Protein AF-A0A7S3W5Q3-F1 (afdb_monomer)

Organism: Emiliania huxleyi (NCBI:txid2903)

Nearest PDB structures (foldseek):
  5l9z-assembly1_A  TM=8.684E-01  e=3.457E-14  Homo sapiens
  6zdm-assembly1_AAA  TM=8.637E-01  e=5.287E-14  Homo sapiens
  5e98-assembly1_A  TM=7.989E-01  e=2.712E-14  Homo sapiens
  8cqi-assembly1_A  TM=8.064E-01  e=6.343E-14  Homo sapiens
  7eyo-assembly1_A  TM=7.846E-01  e=6.008E-12  Hirudo nipponia

Solvent-accessible surface area (backbone atoms only — not comparable to full-atom values): 18119 Å² total; per-residue (Å²): 130,87,79,90,80,82,87,72,88,74,77,75,82,81,76,78,68,100,48,66,63,52,66,46,72,52,46,67,57,40,59,20,85,53,93,55,49,70,60,43,37,47,33,45,67,44,51,50,51,42,47,50,50,51,44,48,51,30,50,50,43,26,66,77,44,78,59,62,27,38,27,33,31,70,33,31,32,45,22,41,79,50,16,23,84,51,33,36,34,4,35,42,33,36,52,47,51,54,48,47,57,43,40,36,52,74,46,63,31,77,49,72,37,63,38,25,60,63,59,63,26,26,13,29,38,32,76,90,74,72,35,63,16,30,49,34,56,53,52,51,48,43,69,57,36,46,33,94,51,65,46,74,68,48,72,57,78,75,81,70,83,80,73,80,96,65,95,58,74,64,39,44,33,53,48,69,62,71,74,92,78,81,77,81,81,89,71,95,67,103,61,83,81,73,77,78,64,65,50,66,45,71,38,35,15,39,38,32,62,62,86,77,49,86,75,52,78,80,68,85,70,87,70,85,70,75,70,85,64,96,47,74,32,72,51,76,46,76,51,41,93,89,60,71,62,49,36,40,74,39,54,66,83,89,52,100,59,72,70,80,33,72,45,79,48,75,44,50,73,46,91,57,52,50,21,55,39,34,11,52,75,83,45,74,64,54,54,46,98,89,63,51,71,58,85,85,79,62,47,80,41,84,51,70,64,82

Structure (mmCIF, N/CA/C/O backbone):
data_AF-A0A7S3W5Q3-F1
#
_entry.id   AF-A0A7S3W5Q3-F1
#
loop_
_atom_site.group_PDB
_atom_site.id
_atom_site.type_symbol
_atom_site.label_atom_id
_atom_site.label_alt_id
_atom_site.label_comp_id
_atom_site.label_asym_id
_atom_site.label_entity_id
_atom_site.label_seq_id
_atom_site.pdbx_PDB_ins_code
_atom_site.Cartn_x
_atom_site.Cartn_y
_atom_site.Cartn_z
_atom_site.occupancy
_atom_site.B_iso_or_equiv
_atom_site.auth_seq_id
_atom_site.auth_comp_id
_atom_site.auth_asym_id
_atom_site.auth_atom_id
_atom_site.pdbx_PDB_model_num
ATOM 1 N N . GLY A 1 1 ? 6.920 -8.695 -75.435 1.00 37.53 1 GLY A N 1
ATOM 2 C CA . GLY A 1 1 ? 7.256 -8.617 -73.998 1.00 37.53 1 GLY A CA 1
ATOM 3 C C . GLY A 1 1 ? 6.314 -7.611 -73.383 1.00 37.53 1 GLY A C 1
ATOM 4 O O . GLY A 1 1 ? 6.122 -6.580 -74.002 1.00 37.53 1 GLY A O 1
ATOM 5 N N . GLY A 1 2 ? 5.574 -7.896 -72.313 1.00 39.16 2 GLY A N 1
ATOM 6 C CA . GLY A 1 2 ? 6.048 -8.497 -71.060 1.00 39.16 2 GLY A CA 1
ATOM 7 C C . GLY A 1 2 ? 6.732 -7.388 -70.247 1.00 39.16 2 GLY A C 1
ATOM 8 O O . GLY A 1 2 ? 7.700 -6.834 -70.742 1.00 39.16 2 GLY A O 1
ATOM 9 N N . GLY A 1 3 ? 6.280 -6.970 -69.069 1.00 32.75 3 GLY A N 1
ATOM 10 C CA . GLY A 1 3 ? 5.188 -7.447 -68.232 1.00 32.75 3 GLY A CA 1
ATOM 11 C C . GLY A 1 3 ? 4.766 -6.367 -67.231 1.00 32.75 3 GLY A C 1
ATOM 12 O O . GLY A 1 3 ? 5.370 -5.299 -67.155 1.00 32.75 3 GLY A O 1
ATOM 13 N N . GLY A 1 4 ? 3.694 -6.657 -66.495 1.00 42.62 4 GLY A N 1
ATOM 14 C CA . GLY A 1 4 ? 3.268 -5.856 -65.357 1.00 42.62 4 GLY A CA 1
ATOM 15 C C . GLY A 1 4 ? 4.254 -5.943 -64.191 1.00 42.62 4 GLY A C 1
ATOM 16 O O . GLY A 1 4 ? 4.927 -6.954 -64.000 1.00 42.62 4 GLY A O 1
ATOM 17 N N . GLY A 1 5 ? 4.288 -4.878 -63.399 1.00 36.56 5 GLY A N 1
ATOM 18 C CA . GLY A 1 5 ? 4.913 -4.832 -62.086 1.00 36.56 5 GLY A CA 1
ATOM 19 C C . GLY A 1 5 ? 4.022 -4.004 -61.173 1.00 36.56 5 GLY A C 1
ATOM 20 O O . GLY A 1 5 ? 4.041 -2.780 -61.240 1.00 36.56 5 GLY A O 1
ATOM 21 N N . GLY A 1 6 ? 3.188 -4.687 -60.392 1.00 38.25 6 GLY A N 1
ATOM 22 C CA . GLY A 1 6 ? 2.563 -4.113 -59.207 1.00 38.25 6 GLY A CA 1
ATOM 23 C C . GLY A 1 6 ? 3.519 -4.141 -58.013 1.00 38.25 6 GLY A C 1
ATOM 24 O O . GLY A 1 6 ? 4.574 -4.772 -58.070 1.00 38.25 6 GLY A O 1
ATOM 25 N N . GLY A 1 7 ? 3.088 -3.516 -56.918 1.00 35.69 7 GLY A N 1
ATOM 26 C CA . GLY A 1 7 ? 3.710 -3.640 -55.599 1.00 35.69 7 GLY A CA 1
ATOM 27 C C . GLY A 1 7 ? 4.627 -2.459 -55.259 1.00 35.69 7 GLY A C 1
ATOM 28 O O . GLY A 1 7 ? 5.671 -2.292 -55.869 1.00 35.69 7 GLY A O 1
ATOM 29 N N . GLY A 1 8 ? 4.314 -1.613 -54.287 1.00 39.16 8 GLY A N 1
ATOM 30 C CA . GLY A 1 8 ? 3.204 -1.701 -53.361 1.00 39.16 8 GLY A CA 1
ATOM 31 C C . GLY A 1 8 ? 2.962 -0.375 -52.668 1.00 39.16 8 GLY A C 1
ATOM 32 O O . GLY A 1 8 ? 3.878 0.421 -52.459 1.00 39.16 8 GLY A O 1
ATOM 33 N N . ASP A 1 9 ? 1.702 -0.191 -52.302 1.00 42.16 9 ASP A N 1
ATOM 34 C CA . ASP A 1 9 ? 1.320 0.655 -51.192 1.00 42.16 9 ASP A CA 1
ATOM 35 C C . ASP A 1 9 ? 2.040 0.102 -49.961 1.00 42.16 9 ASP A C 1
ATOM 37 O O . ASP A 1 9 ? 1.656 -0.906 -49.368 1.00 42.16 9 ASP A O 1
ATOM 41 N N . GLY A 1 10 ? 3.178 0.713 -49.641 1.00 44.56 10 GLY A N 1
ATOM 42 C CA . GLY A 1 10 ? 3.756 0.605 -48.319 1.00 44.56 10 GLY A CA 1
ATOM 43 C C . GLY A 1 10 ? 2.797 1.306 -47.376 1.00 44.56 10 GLY A C 1
ATOM 44 O O . GLY A 1 10 ? 2.950 2.502 -47.138 1.00 44.56 10 GLY A O 1
ATOM 45 N N . ASP A 1 11 ? 1.802 0.565 -46.888 1.00 47.56 11 ASP A N 1
ATOM 46 C CA . ASP A 1 11 ? 1.072 0.904 -45.677 1.00 47.56 11 ASP A CA 1
ATOM 47 C C . ASP A 1 11 ? 2.129 1.151 -44.602 1.00 47.56 11 ASP A C 1
ATOM 49 O O . ASP A 1 11 ? 2.745 0.235 -44.049 1.00 47.56 11 ASP A O 1
ATOM 53 N N . GLY A 1 12 ? 2.420 2.430 -44.386 1.00 45.91 12 GLY A N 1
ATOM 54 C CA . GLY A 1 12 ? 3.237 2.880 -43.288 1.00 45.91 12 GLY A CA 1
ATOM 55 C C . GLY A 1 12 ? 2.483 2.539 -42.019 1.00 45.91 12 GLY A C 1
ATOM 56 O O . GLY A 1 12 ? 1.640 3.320 -41.582 1.00 45.91 12 GLY A O 1
ATOM 57 N N . ASP A 1 13 ? 2.806 1.389 -41.428 1.00 51.50 13 ASP A N 1
ATOM 58 C CA . ASP A 1 13 ? 2.547 1.081 -40.024 1.00 51.50 13 ASP A CA 1
ATOM 59 C C . ASP A 1 13 ? 3.372 2.057 -39.172 1.00 51.50 13 ASP A C 1
ATOM 61 O O . ASP A 1 13 ? 4.439 1.771 -38.622 1.00 51.50 13 ASP A O 1
ATOM 65 N N . GLY A 1 14 ? 2.922 3.308 -39.195 1.00 50.16 14 GLY A N 1
ATOM 66 C CA . GLY A 1 14 ? 3.471 4.427 -38.473 1.00 50.16 14 GLY A CA 1
ATOM 67 C C . GLY A 1 14 ? 3.195 4.242 -36.993 1.00 50.16 14 GLY A C 1
ATOM 68 O O . GLY A 1 14 ? 2.259 4.818 -36.449 1.00 50.16 14 GLY A O 1
ATOM 69 N N . GLY A 1 15 ? 4.082 3.503 -36.334 1.00 62.56 15 GLY A N 1
ATOM 70 C CA . GLY A 1 15 ? 4.516 3.865 -34.991 1.00 62.56 15 GLY A CA 1
ATOM 71 C C . GLY A 1 15 ? 3.822 3.172 -33.827 1.00 62.56 15 GLY A C 1
ATOM 72 O O . GLY A 1 15 ? 3.776 3.757 -32.745 1.00 62.56 15 GLY A O 1
ATOM 73 N N . ARG A 1 16 ? 3.339 1.933 -33.971 1.00 62.75 16 ARG A N 1
ATOM 74 C CA . ARG A 1 16 ? 3.064 1.113 -32.784 1.00 62.75 16 ARG A CA 1
ATOM 75 C C . ARG A 1 16 ? 4.322 0.337 -32.397 1.00 62.75 16 ARG A C 1
ATOM 77 O O . ARG A 1 16 ? 4.766 -0.554 -33.112 1.00 62.75 16 ARG A O 1
ATOM 84 N N . LEU A 1 17 ? 4.921 0.686 -31.256 1.00 73.75 17 LEU A N 1
ATOM 85 C CA . LEU A 1 17 ? 5.986 -0.136 -30.678 1.00 73.75 17 LEU A CA 1
ATOM 86 C C . LEU A 1 17 ? 5.424 -1.544 -30.398 1.00 73.75 17 LEU A C 1
ATOM 88 O O . LEU A 1 17 ? 4.297 -1.645 -29.913 1.00 73.75 17 LEU A O 1
ATOM 92 N N . PRO A 1 18 ? 6.189 -2.629 -30.616 1.00 86.75 18 PRO A N 1
ATOM 93 C CA . PRO A 1 18 ? 5.735 -4.003 -30.354 1.00 86.75 18 PRO A CA 1
ATOM 94 C C . PRO A 1 18 ? 5.570 -4.317 -28.853 1.00 86.75 18 PRO A C 1
ATOM 96 O O . PRO A 1 18 ? 5.384 -5.468 -28.468 1.00 86.75 18 PRO A O 1
ATOM 99 N N . LEU A 1 19 ? 5.693 -3.305 -27.993 1.00 91.44 19 LEU A N 1
ATOM 100 C CA . LEU A 1 19 ? 5.707 -3.402 -26.546 1.00 91.44 19 LEU A CA 1
ATOM 101 C C . LEU A 1 19 ? 4.638 -2.466 -25.979 1.00 91.44 19 LEU A C 1
ATOM 103 O O . LEU A 1 19 ? 4.741 -1.256 -26.148 1.00 91.44 19 LEU A O 1
ATOM 107 N N . ASP A 1 20 ? 3.646 -3.006 -25.269 1.00 94.19 20 ASP A N 1
ATOM 108 C CA . ASP A 1 20 ? 2.639 -2.179 -24.586 1.00 94.19 20 ASP A CA 1
ATOM 109 C C . ASP A 1 20 ? 3.092 -1.782 -23.164 1.00 94.19 20 ASP A C 1
ATOM 111 O O . ASP A 1 20 ? 2.714 -0.731 -22.642 1.00 94.19 20 ASP A O 1
ATOM 115 N N . ILE A 1 21 ? 3.904 -2.624 -22.506 1.00 96.56 21 ILE A N 1
ATOM 116 C CA . ILE A 1 21 ? 4.296 -2.470 -21.096 1.00 96.56 21 ILE A CA 1
ATOM 117 C C . ILE A 1 21 ? 5.764 -2.851 -20.906 1.00 96.56 21 ILE A C 1
ATOM 119 O O . ILE A 1 21 ? 6.176 -3.931 -21.317 1.00 96.56 21 ILE A O 1
ATOM 123 N N . LEU A 1 22 ? 6.530 -2.016 -20.198 1.00 97.31 22 LEU A N 1
ATOM 124 C CA . LEU A 1 22 ? 7.844 -2.390 -19.673 1.00 97.31 22 LEU A CA 1
ATOM 125 C C . LEU A 1 22 ? 7.778 -2.489 -18.151 1.00 97.31 22 LEU A C 1
ATOM 127 O O . LEU A 1 22 ? 7.479 -1.511 -17.457 1.00 97.31 22 LEU A O 1
ATOM 131 N N . SER A 1 23 ? 8.073 -3.675 -17.624 1.00 97.31 23 SER A N 1
ATOM 132 C CA . SER A 1 23 ? 8.041 -3.935 -16.190 1.00 97.31 23 SER A CA 1
ATOM 133 C C . SER A 1 23 ? 9.432 -4.122 -15.589 1.00 97.31 23 SER A C 1
ATOM 135 O O . SER A 1 23 ? 10.391 -4.493 -16.260 1.00 97.31 23 SER A O 1
ATOM 137 N N . HIS A 1 24 ? 9.536 -3.858 -14.290 1.00 97.19 24 HIS A N 1
ATOM 138 C CA . HIS A 1 24 ? 10.729 -4.128 -13.491 1.00 97.19 24 HIS A CA 1
ATOM 139 C C . HIS A 1 24 ? 10.343 -4.709 -12.128 1.00 97.19 24 HIS A C 1
ATOM 141 O O . HIS A 1 24 ? 9.174 -4.694 -11.734 1.00 97.19 24 HIS A O 1
ATOM 147 N N . HIS A 1 25 ? 11.323 -5.252 -11.409 1.00 98.12 25 HIS A N 1
ATOM 148 C CA . HIS A 1 25 ? 11.127 -5.821 -10.076 1.00 98.12 25 HIS A CA 1
ATOM 149 C C . HIS A 1 25 ? 11.657 -4.848 -9.021 1.00 98.12 25 HIS A C 1
ATOM 151 O O . HIS A 1 25 ? 12.667 -4.171 -9.235 1.00 98.12 25 HIS A O 1
ATOM 157 N N . ILE A 1 26 ? 11.003 -4.780 -7.860 1.00 97.38 26 ILE A N 1
ATOM 158 C CA . ILE A 1 26 ? 11.461 -3.928 -6.759 1.00 97.38 26 ILE A CA 1
ATOM 159 C C . ILE A 1 26 ? 11.239 -4.586 -5.399 1.00 97.38 26 ILE A C 1
ATOM 161 O O . ILE A 1 26 ? 10.138 -4.990 -5.043 1.00 97.38 26 ILE A O 1
ATOM 165 N N . TYR A 1 27 ? 12.296 -4.630 -4.590 1.00 97.25 27 TYR A N 1
ATOM 166 C CA . TYR A 1 27 ? 12.270 -5.143 -3.220 1.00 97.25 27 TYR A CA 1
ATOM 167 C C . TYR A 1 27 ? 12.783 -4.068 -2.261 1.00 97.25 27 TYR A C 1
ATOM 169 O O . TYR A 1 27 ? 13.978 -4.025 -1.946 1.00 97.25 27 TYR A O 1
ATOM 177 N N . PRO A 1 28 ? 11.910 -3.133 -1.843 1.00 94.88 28 PRO A N 1
ATOM 178 C CA . PRO A 1 28 ? 12.335 -1.918 -1.162 1.00 94.88 28 PRO A CA 1
ATOM 179 C C . PRO A 1 28 ? 12.987 -2.162 0.202 1.00 94.88 28 PRO A C 1
ATOM 181 O O . PRO A 1 28 ? 13.750 -1.316 0.645 1.00 94.88 28 PRO A O 1
ATOM 184 N N . LEU A 1 29 ? 12.769 -3.298 0.865 1.00 95.38 29 LEU A N 1
ATOM 185 C CA . LEU A 1 29 ? 13.260 -3.566 2.223 1.00 95.38 29 LEU A CA 1
ATOM 186 C C . LEU A 1 29 ? 14.601 -4.325 2.271 1.00 95.38 29 LEU A C 1
ATOM 188 O O . LEU A 1 29 ? 15.268 -4.343 3.313 1.00 95.38 29 LEU A O 1
ATOM 192 N N . GLY A 1 30 ? 15.046 -4.898 1.149 1.00 94.25 30 GLY A N 1
ATOM 193 C CA . GLY A 1 30 ? 16.246 -5.741 1.069 1.00 94.25 30 GLY A CA 1
ATOM 194 C C . GLY A 1 30 ? 15.966 -7.224 1.351 1.00 94.25 30 GLY A C 1
ATOM 195 O O . GLY A 1 30 ? 14.895 -7.716 1.014 1.00 94.25 30 GLY A O 1
ATOM 196 N N . ALA A 1 31 ? 16.934 -7.937 1.931 1.00 93.94 31 ALA A N 1
ATOM 197 C CA . ALA A 1 31 ? 16.857 -9.384 2.153 1.00 93.94 31 ALA A CA 1
ATOM 198 C C . ALA A 1 31 ? 15.935 -9.794 3.315 1.00 93.94 31 ALA A C 1
ATOM 200 O O . ALA A 1 31 ? 15.970 -9.166 4.377 1.00 93.94 31 ALA A O 1
ATOM 201 N N . GLY A 1 32 ? 15.183 -10.886 3.119 1.00 92.56 32 GLY A N 1
ATOM 202 C CA . GLY A 1 32 ? 14.306 -11.588 4.077 1.00 92.56 32 GLY A CA 1
ATOM 203 C C . GLY A 1 32 ? 14.961 -11.998 5.403 1.00 92.56 32 GLY A C 1
ATOM 204 O O . GLY A 1 32 ? 14.319 -12.048 6.449 1.00 92.56 32 GLY A O 1
ATOM 205 N N . ASP A 1 33 ? 16.263 -12.245 5.382 1.00 89.75 33 ASP A N 1
ATOM 206 C CA . ASP A 1 33 ? 17.080 -12.685 6.520 1.00 89.75 33 ASP A CA 1
ATOM 207 C C . ASP A 1 33 ? 17.703 -11.517 7.316 1.00 89.75 33 ASP A C 1
ATOM 209 O O . ASP A 1 33 ? 18.356 -11.720 8.342 1.00 89.75 33 ASP A O 1
ATOM 213 N N . GLY A 1 34 ? 17.468 -10.269 6.898 1.00 87.00 34 GLY A N 1
ATOM 214 C CA . GLY A 1 34 ? 18.032 -9.084 7.539 1.00 87.00 34 GLY A CA 1
ATOM 215 C C . GLY A 1 34 ? 17.458 -8.784 8.934 1.00 87.00 34 GLY A C 1
ATOM 216 O O . GLY A 1 34 ? 16.255 -8.863 9.178 1.00 87.00 34 GLY A O 1
ATOM 217 N N . ARG A 1 35 ? 18.311 -8.320 9.860 1.00 85.75 35 ARG A N 1
ATOM 218 C CA . ARG A 1 35 ? 17.935 -8.030 11.265 1.00 85.75 35 ARG A CA 1
ATOM 219 C C . ARG A 1 35 ? 17.064 -6.778 11.478 1.00 85.75 35 ARG A C 1
ATOM 221 O O . ARG A 1 35 ? 16.437 -6.650 12.522 1.00 85.75 35 ARG A O 1
ATOM 228 N N . GLN A 1 36 ? 17.011 -5.852 10.516 1.00 90.56 36 GLN A N 1
ATOM 229 C CA . GLN A 1 36 ? 16.419 -4.509 10.692 1.00 90.56 36 GLN A CA 1
ATOM 230 C C . GLN A 1 36 ? 15.140 -4.263 9.869 1.00 90.56 36 GLN A C 1
ATOM 232 O O . GLN A 1 36 ? 14.814 -3.127 9.534 1.00 90.56 36 GLN A O 1
ATOM 237 N N . MET A 1 37 ? 14.405 -5.308 9.491 1.00 91.56 37 MET A N 1
ATOM 238 C CA . MET A 1 37 ? 13.315 -5.153 8.520 1.00 91.56 37 MET A CA 1
ATOM 239 C C . MET A 1 37 ? 12.114 -4.356 9.034 1.00 91.56 37 MET A C 1
ATOM 241 O O . MET A 1 37 ? 11.527 -3.592 8.273 1.00 91.56 37 MET A O 1
ATOM 245 N N . VAL A 1 38 ? 11.782 -4.479 10.324 1.00 93.88 38 VAL A N 1
ATOM 246 C CA . VAL A 1 38 ? 10.744 -3.646 10.958 1.00 93.88 38 VAL A CA 1
ATOM 247 C C . VAL A 1 38 ? 11.107 -2.168 10.828 1.00 93.88 38 VAL A C 1
ATOM 249 O O . VAL A 1 38 ? 10.293 -1.390 10.345 1.00 93.88 38 VAL A O 1
ATOM 252 N N . ALA A 1 39 ? 12.347 -1.800 11.170 1.00 92.88 39 ALA A N 1
ATOM 253 C CA . ALA A 1 39 ? 12.826 -0.425 11.049 1.00 92.88 39 ALA A CA 1
ATOM 254 C C . ALA A 1 39 ? 12.782 0.058 9.591 1.00 92.88 39 ALA A C 1
ATOM 256 O O . ALA A 1 39 ? 12.231 1.114 9.312 1.00 92.88 39 ALA A O 1
ATOM 257 N N . ARG A 1 40 ? 13.254 -0.755 8.637 1.00 94.31 40 ARG A N 1
ATOM 258 C CA . ARG A 1 40 ? 13.209 -0.416 7.202 1.00 94.31 40 ARG A CA 1
ATOM 259 C C . ARG A 1 40 ? 11.793 -0.255 6.646 1.00 94.31 40 ARG A C 1
ATOM 261 O O . ARG A 1 40 ? 11.624 0.480 5.682 1.00 94.31 40 ARG A O 1
ATOM 268 N N . SER A 1 41 ? 10.804 -0.946 7.215 1.00 94.19 41 SER A N 1
ATOM 269 C CA . SER A 1 41 ? 9.398 -0.856 6.787 1.00 94.19 41 SER A CA 1
ATOM 270 C C . SER A 1 41 ? 8.743 0.469 7.186 1.00 94.19 41 SER A C 1
ATOM 272 O O . SER A 1 41 ? 7.744 0.854 6.587 1.00 94.19 41 SER A O 1
ATOM 274 N N . LEU A 1 42 ? 9.306 1.149 8.190 1.00 93.19 42 LEU A N 1
ATOM 275 C CA . LEU A 1 42 ? 8.830 2.428 8.722 1.00 93.19 42 LEU A CA 1
ATOM 276 C C . LEU A 1 42 ? 9.791 3.586 8.423 1.00 93.19 42 LEU A C 1
ATOM 278 O O . LEU A 1 42 ? 9.470 4.731 8.712 1.00 93.19 42 LEU A O 1
ATOM 282 N N . ASP A 1 43 ? 10.970 3.303 7.865 1.00 93.31 43 ASP A N 1
ATOM 283 C CA . ASP A 1 43 ? 11.986 4.307 7.571 1.00 93.31 43 ASP A CA 1
ATOM 284 C C . ASP A 1 43 ? 11.549 5.166 6.369 1.00 93.31 43 ASP A C 1
ATOM 286 O O . ASP A 1 43 ? 11.538 4.673 5.231 1.00 93.31 43 ASP A O 1
ATOM 290 N N . PRO A 1 44 ? 11.237 6.460 6.575 1.00 92.56 44 PRO A N 1
ATOM 291 C CA . PRO A 1 44 ? 10.776 7.323 5.499 1.00 92.56 44 PRO A CA 1
ATOM 292 C C . PRO A 1 44 ? 11.834 7.493 4.400 1.00 92.56 44 PRO A C 1
ATOM 294 O O . PRO A 1 44 ? 11.470 7.571 3.231 1.00 92.56 44 PRO A O 1
ATOM 297 N N . LYS A 1 45 ? 13.139 7.438 4.717 1.00 93.56 45 LYS A N 1
ATOM 298 C CA . LYS A 1 45 ? 14.209 7.507 3.704 1.00 93.56 45 LYS A CA 1
ATOM 299 C C . LYS A 1 45 ? 14.216 6.264 2.819 1.00 93.56 45 LYS A C 1
ATOM 301 O O . LYS A 1 45 ? 14.484 6.350 1.617 1.00 93.56 45 LYS A O 1
ATOM 306 N N . LYS A 1 46 ? 13.917 5.095 3.394 1.00 94.06 46 LYS A N 1
ATOM 307 C CA . LYS A 1 46 ? 13.828 3.840 2.641 1.00 94.06 46 LYS A CA 1
ATOM 308 C C . LYS A 1 46 ? 12.638 3.854 1.687 1.00 94.06 46 LYS A C 1
ATOM 310 O O . LYS A 1 46 ? 12.794 3.488 0.520 1.00 94.06 46 LYS A O 1
ATOM 315 N N . LEU A 1 47 ? 11.491 4.320 2.172 1.00 95.44 47 LEU A N 1
ATOM 316 C CA . LEU A 1 47 ? 10.282 4.472 1.369 1.00 95.44 47 LEU A CA 1
ATOM 317 C C . LEU A 1 47 ? 10.473 5.531 0.270 1.00 95.44 47 LEU A C 1
ATOM 319 O O . LEU A 1 47 ? 10.206 5.250 -0.895 1.00 95.44 47 LEU A O 1
ATOM 323 N N . ASP A 1 48 ? 11.065 6.686 0.578 1.00 95.31 48 ASP A N 1
ATOM 324 C CA . ASP A 1 48 ? 11.394 7.720 -0.415 1.00 95.31 48 ASP A CA 1
ATOM 325 C C . ASP A 1 48 ? 12.358 7.217 -1.493 1.00 95.31 48 ASP A C 1
ATOM 327 O O . ASP A 1 48 ? 12.178 7.512 -2.676 1.00 95.31 48 ASP A O 1
ATOM 331 N N . SER A 1 49 ? 13.347 6.400 -1.119 1.00 95.88 49 SER A N 1
ATOM 332 C CA . SER A 1 49 ? 14.236 5.750 -2.086 1.00 95.88 49 SER A CA 1
ATOM 333 C C . SER A 1 49 ? 13.466 4.829 -3.040 1.00 95.88 49 SER A C 1
ATOM 335 O O . SER A 1 49 ? 13.744 4.821 -4.242 1.00 95.88 49 SER A O 1
ATOM 337 N N . ALA A 1 50 ? 12.483 4.076 -2.539 1.00 96.50 50 ALA A N 1
ATOM 338 C CA . ALA A 1 50 ? 11.637 3.218 -3.365 1.00 96.50 50 ALA A CA 1
ATOM 339 C C . ALA A 1 50 ? 10.765 4.039 -4.328 1.00 96.50 50 ALA A C 1
ATOM 341 O O . ALA A 1 50 ? 10.778 3.781 -5.533 1.00 96.50 50 ALA A O 1
ATOM 342 N N . VAL A 1 51 ? 10.091 5.080 -3.829 1.00 97.00 51 VAL A N 1
ATOM 343 C CA . VAL A 1 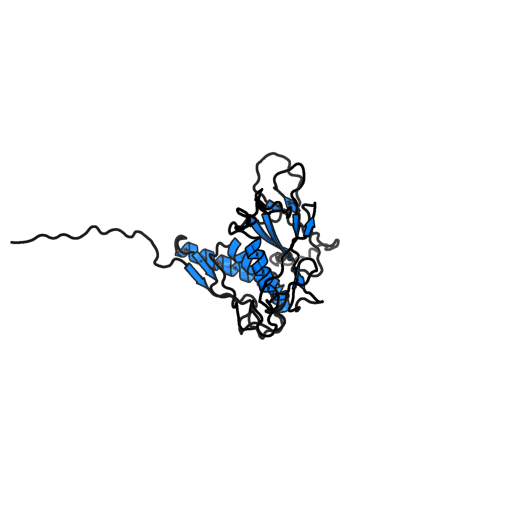51 ? 9.301 6.011 -4.655 1.00 97.00 51 VAL A CA 1
ATOM 344 C C . VAL A 1 51 ? 10.172 6.683 -5.720 1.00 97.00 51 VAL A C 1
ATOM 346 O O . VAL A 1 51 ? 9.777 6.780 -6.882 1.00 97.00 51 VAL A O 1
ATOM 349 N N . GLY A 1 52 ? 11.387 7.100 -5.356 1.00 97.50 52 GLY A N 1
ATOM 350 C CA . GLY A 1 52 ? 12.355 7.695 -6.275 1.00 97.50 52 GLY A CA 1
ATOM 351 C C . GLY A 1 52 ? 12.727 6.767 -7.433 1.00 97.50 52 GLY A C 1
ATOM 352 O O . GLY A 1 52 ? 12.786 7.223 -8.576 1.00 97.50 52 GLY A O 1
ATOM 353 N N . LYS A 1 53 ? 12.908 5.467 -7.164 1.00 97.88 53 LYS A N 1
ATOM 354 C CA . LYS A 1 53 ? 13.174 4.451 -8.197 1.00 97.88 53 LYS A CA 1
ATOM 355 C C . LYS A 1 53 ? 11.986 4.255 -9.133 1.00 97.88 53 LYS A C 1
ATOM 357 O O . LYS A 1 53 ? 12.188 4.282 -10.341 1.00 97.88 53 LYS A O 1
ATOM 362 N N . LEU A 1 54 ? 10.766 4.152 -8.601 1.00 98.12 54 LEU A N 1
ATOM 363 C CA . LEU A 1 54 ? 9.547 4.055 -9.418 1.00 98.12 54 LEU A CA 1
ATOM 364 C C . LEU A 1 54 ? 9.396 5.277 -10.331 1.00 98.12 54 LEU A C 1
ATOM 366 O O . LEU A 1 54 ? 9.199 5.149 -11.537 1.00 98.12 54 LEU A O 1
ATOM 370 N N . LYS A 1 55 ? 9.563 6.482 -9.775 1.00 98.06 55 LYS A N 1
ATOM 371 C CA . LYS A 1 55 ? 9.530 7.732 -10.545 1.00 98.06 55 LYS A CA 1
ATOM 372 C C . LYS A 1 55 ? 10.603 7.761 -11.636 1.00 98.06 55 LYS A C 1
ATOM 374 O O . LYS A 1 55 ? 10.335 8.235 -12.738 1.00 98.06 55 LYS A O 1
ATOM 379 N N . ALA A 1 56 ? 11.820 7.310 -11.329 1.00 98.25 56 ALA A N 1
ATOM 380 C CA . ALA A 1 56 ? 12.914 7.264 -12.293 1.00 98.25 56 ALA A CA 1
ATOM 381 C C . ALA A 1 56 ? 12.634 6.261 -13.420 1.00 98.25 56 ALA A C 1
ATOM 383 O O . ALA A 1 56 ? 12.782 6.632 -14.581 1.00 98.25 56 ALA A O 1
ATOM 384 N N . ALA A 1 57 ? 12.164 5.054 -13.092 1.00 97.94 57 ALA A N 1
ATOM 385 C CA . ALA A 1 57 ? 11.788 4.034 -14.066 1.00 97.94 57 ALA A CA 1
ATOM 386 C C . ALA A 1 57 ? 10.685 4.539 -15.006 1.00 97.94 57 ALA A C 1
ATOM 388 O O . ALA A 1 57 ? 10.874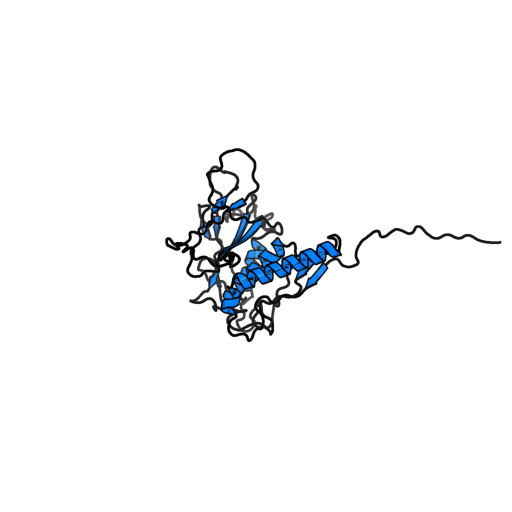 4.533 -16.218 1.00 97.94 57 ALA A O 1
ATOM 389 N N . ALA A 1 58 ? 9.591 5.080 -14.459 1.00 97.81 58 ALA A N 1
ATOM 390 C CA . ALA A 1 58 ? 8.515 5.665 -15.260 1.00 97.81 58 ALA A CA 1
ATOM 391 C C . ALA A 1 58 ? 9.011 6.796 -16.174 1.00 97.81 58 ALA A C 1
ATOM 393 O O . ALA A 1 58 ? 8.630 6.860 -17.339 1.00 97.81 58 ALA A O 1
ATOM 394 N N . ARG A 1 59 ? 9.901 7.671 -15.680 1.00 98.06 59 ARG A N 1
ATOM 395 C CA . ARG A 1 59 ? 10.483 8.746 -16.498 1.00 98.06 59 ARG A CA 1
ATOM 396 C C . ARG A 1 59 ? 11.294 8.193 -17.668 1.00 98.06 59 ARG A C 1
ATOM 398 O O . ARG A 1 59 ? 11.120 8.677 -18.780 1.00 98.06 59 ARG A O 1
ATOM 405 N N . VAL A 1 60 ? 12.185 7.234 -17.411 1.00 97.94 60 VAL A N 1
ATOM 406 C CA . VAL A 1 60 ? 13.038 6.639 -18.450 1.00 97.94 60 VAL A CA 1
ATOM 407 C C . VAL A 1 60 ? 12.177 5.926 -19.489 1.00 97.94 60 VAL A C 1
ATOM 409 O O . VAL A 1 60 ? 12.321 6.204 -20.671 1.00 97.94 60 VAL A O 1
ATOM 412 N N . ILE A 1 61 ? 11.226 5.096 -19.056 1.00 96.69 61 ILE A N 1
ATOM 413 C CA . ILE A 1 61 ? 10.325 4.351 -19.948 1.00 96.69 61 ILE A CA 1
ATOM 414 C C . ILE A 1 61 ? 9.526 5.301 -20.836 1.00 96.69 61 ILE A C 1
ATOM 416 O O . ILE A 1 61 ? 9.527 5.146 -22.056 1.00 96.69 61 ILE A O 1
ATOM 420 N N . ASN A 1 62 ? 8.902 6.322 -20.248 1.00 95.56 62 ASN A N 1
ATOM 421 C CA . ASN A 1 62 ? 8.104 7.279 -21.009 1.00 95.56 62 ASN A CA 1
ATOM 422 C C . ASN A 1 62 ? 8.967 8.081 -21.992 1.00 95.56 62 ASN A C 1
ATOM 424 O O . ASN A 1 62 ? 8.556 8.279 -23.130 1.00 95.56 62 ASN A O 1
ATOM 428 N N . ALA A 1 63 ? 10.161 8.522 -21.584 1.00 96.12 63 ALA A N 1
ATOM 429 C CA . ALA A 1 63 ? 11.059 9.282 -22.454 1.00 96.12 63 ALA A CA 1
ATOM 430 C C . ALA A 1 63 ? 11.589 8.436 -23.623 1.00 96.12 63 ALA A C 1
ATOM 432 O O . ALA A 1 63 ? 11.633 8.914 -24.751 1.00 96.12 63 ALA A O 1
ATOM 433 N N . SER A 1 64 ? 11.953 7.178 -23.369 1.00 94.81 64 SER A N 1
ATOM 434 C CA . SER A 1 64 ? 12.495 6.269 -24.386 1.00 94.81 64 SER A CA 1
ATOM 435 C C . SER A 1 64 ? 11.441 5.702 -25.341 1.00 94.81 64 SER A C 1
ATOM 437 O O . SER A 1 64 ? 11.808 5.173 -26.384 1.00 94.81 64 SER A O 1
ATOM 439 N N . SER A 1 65 ? 10.153 5.791 -24.999 1.00 94.81 65 SER A N 1
ATOM 440 C CA . SER A 1 65 ? 9.043 5.253 -25.802 1.00 94.81 65 SER A CA 1
ATOM 441 C C . SER A 1 65 ? 8.076 6.317 -26.318 1.00 94.81 65 SER A C 1
ATOM 443 O O . SER A 1 65 ? 7.006 5.974 -26.815 1.00 94.81 65 SER A O 1
ATOM 445 N N . SER A 1 66 ? 8.395 7.606 -26.156 1.00 93.75 66 SER A N 1
ATOM 446 C CA . SER A 1 66 ? 7.474 8.714 -26.465 1.00 93.75 66 SER A CA 1
ATOM 447 C C . SER A 1 66 ? 6.110 8.577 -25.762 1.00 93.75 66 SER A C 1
ATOM 449 O O . SER A 1 66 ? 5.083 9.007 -26.279 1.00 93.75 66 SER A O 1
ATOM 451 N N . GLY A 1 67 ? 6.094 7.951 -24.580 1.00 91.88 67 GLY A N 1
ATOM 452 C CA . GLY A 1 67 ? 4.896 7.672 -23.783 1.00 91.88 67 GLY A CA 1
ATOM 453 C C . GLY A 1 67 ? 4.003 6.540 -24.301 1.00 91.88 67 GLY A C 1
ATOM 454 O O . GLY A 1 67 ? 2.922 6.348 -23.749 1.00 91.88 67 GLY A O 1
ATOM 455 N N . LEU A 1 68 ? 4.428 5.793 -25.324 1.00 94.19 68 LEU A N 1
ATOM 456 C CA . LEU A 1 68 ? 3.649 4.693 -25.906 1.00 94.19 68 LEU A CA 1
ATOM 457 C C . LEU A 1 68 ? 3.712 3.403 -25.074 1.00 94.19 68 LEU A C 1
ATOM 459 O O . LEU A 1 68 ? 2.817 2.571 -25.178 1.00 94.19 68 LEU A O 1
ATOM 463 N N . VAL A 1 69 ? 4.748 3.237 -24.245 1.00 96.38 69 VAL A N 1
ATOM 464 C CA . VAL A 1 69 ? 4.932 2.065 -23.376 1.00 96.38 69 VAL A CA 1
ATOM 465 C C . VAL A 1 69 ? 4.590 2.439 -21.940 1.00 96.38 69 VAL A C 1
ATOM 467 O O . VAL A 1 69 ? 5.171 3.371 -21.381 1.00 96.38 69 VAL A O 1
ATOM 470 N N . ALA A 1 70 ? 3.704 1.679 -21.300 1.00 96.44 70 ALA A N 1
ATOM 471 C CA . ALA A 1 70 ? 3.371 1.915 -19.902 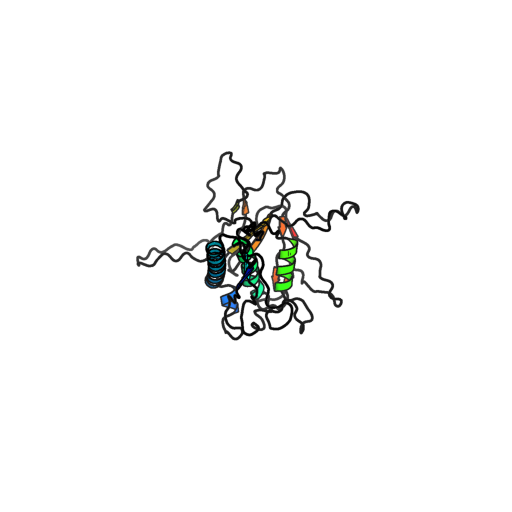1.00 96.44 70 ALA A CA 1
ATOM 472 C C . ALA A 1 70 ? 4.419 1.295 -18.952 1.00 96.44 70 ALA A C 1
ATOM 474 O O . ALA A 1 70 ? 4.805 0.134 -19.122 1.00 96.44 70 ALA A O 1
ATOM 475 N N . PRO A 1 71 ? 4.867 2.009 -17.904 1.00 98.00 71 PRO A N 1
ATOM 476 C CA . PRO A 1 71 ? 5.706 1.422 -16.869 1.00 98.00 71 PRO A CA 1
ATOM 477 C C . PRO A 1 71 ? 4.880 0.523 -15.942 1.00 98.00 71 PRO A C 1
ATOM 479 O O . PRO A 1 71 ? 3.736 0.832 -15.605 1.00 98.00 71 PRO A O 1
ATOM 482 N N . ALA A 1 72 ? 5.463 -0.572 -15.461 1.00 98.38 72 ALA A N 1
ATOM 483 C CA . ALA A 1 72 ? 4.829 -1.433 -14.465 1.00 98.38 72 ALA A CA 1
ATOM 484 C C . ALA A 1 72 ? 5.843 -2.043 -13.489 1.00 98.38 72 ALA A C 1
ATOM 486 O O . ALA A 1 72 ? 7.055 -2.037 -13.720 1.00 98.38 72 ALA A O 1
ATOM 487 N N . VAL A 1 73 ? 5.335 -2.595 -12.388 1.00 98.50 73 VAL A N 1
ATOM 488 C CA . VAL A 1 73 ? 6.104 -3.474 -11.502 1.00 98.50 73 VAL A CA 1
ATOM 489 C C . VAL A 1 73 ? 5.516 -4.873 -11.598 1.00 98.50 73 VAL A C 1
ATOM 491 O O . VAL A 1 73 ? 4.394 -5.098 -11.151 1.00 98.50 73 VAL A O 1
ATOM 494 N N . SER A 1 74 ? 6.259 -5.818 -12.174 1.00 98.00 74 SER A N 1
ATOM 495 C CA . SER A 1 74 ? 5.813 -7.213 -12.325 1.00 98.00 74 SER A CA 1
ATOM 496 C C . SER A 1 74 ? 6.123 -8.084 -11.111 1.00 98.00 74 SER A C 1
ATOM 498 O O . SER A 1 74 ? 5.605 -9.192 -11.021 1.00 98.00 74 SER A O 1
ATOM 500 N N . GLU A 1 75 ? 6.892 -7.581 -10.142 1.00 98.38 75 GLU A N 1
ATOM 501 C CA . GLU A 1 75 ? 7.192 -8.321 -8.918 1.00 98.38 75 GLU A CA 1
ATOM 502 C C . GLU A 1 75 ? 7.641 -7.393 -7.778 1.00 98.38 75 GLU A C 1
ATOM 504 O O . GLU A 1 75 ? 8.599 -6.622 -7.907 1.00 98.38 75 GLU A O 1
ATOM 509 N N . SER A 1 76 ? 6.966 -7.485 -6.630 1.00 97.75 76 SER A N 1
ATOM 510 C CA . SER A 1 76 ? 7.428 -6.896 -5.371 1.00 97.75 76 SER A CA 1
ATOM 511 C C . SER A 1 76 ? 6.852 -7.620 -4.159 1.00 97.75 76 SER A C 1
ATOM 513 O O . SER A 1 76 ? 5.636 -7.748 -4.032 1.00 97.75 76 SER A O 1
ATOM 515 N N . GLY A 1 77 ? 7.716 -8.057 -3.241 1.00 96.25 77 GLY A N 1
ATOM 516 C CA . GLY A 1 77 ? 7.324 -8.671 -1.962 1.00 96.25 77 GLY A CA 1
ATOM 517 C C . GLY A 1 77 ? 7.792 -7.893 -0.735 1.00 96.25 77 GLY A C 1
ATOM 518 O O . GLY A 1 77 ? 7.796 -8.422 0.376 1.00 96.25 77 GLY A O 1
ATOM 519 N N . GLY A 1 78 ? 8.261 -6.656 -0.925 1.00 95.88 78 GLY A N 1
ATOM 520 C CA . GLY A 1 78 ? 8.884 -5.853 0.127 1.00 95.88 78 GLY A CA 1
ATOM 521 C C . GLY A 1 78 ? 10.325 -6.285 0.354 1.00 95.88 78 GLY A C 1
ATOM 522 O O . GLY A 1 78 ? 11.246 -5.515 0.088 1.00 95.88 78 GLY A O 1
ATOM 523 N N . ALA A 1 79 ? 10.526 -7.538 0.761 1.00 96.81 79 ALA A N 1
ATOM 524 C CA . ALA A 1 79 ? 11.833 -8.164 0.923 1.00 96.81 79 ALA A CA 1
ATOM 525 C C . ALA A 1 79 ? 12.004 -9.385 0.004 1.00 96.81 79 ALA A C 1
ATOM 527 O O . ALA A 1 79 ? 11.085 -10.192 -0.140 1.00 96.81 79 ALA A O 1
ATOM 528 N N . TYR A 1 80 ? 13.181 -9.512 -0.617 1.00 96.00 80 TYR A N 1
ATOM 529 C CA . TYR A 1 80 ? 13.550 -10.711 -1.381 1.00 96.00 80 TYR A CA 1
ATOM 530 C C . TYR A 1 80 ? 13.916 -11.860 -0.419 1.00 96.00 80 TYR A C 1
ATOM 532 O O . TYR A 1 80 ? 13.792 -11.704 0.796 1.00 96.00 80 TYR A O 1
ATOM 540 N N . ASN A 1 81 ? 14.335 -13.027 -0.922 1.00 96.62 81 ASN A N 1
ATOM 541 C CA . ASN A 1 81 ? 14.560 -14.240 -0.111 1.00 96.62 81 ASN A CA 1
ATOM 542 C C . ASN A 1 81 ? 13.301 -14.671 0.664 1.00 96.62 81 ASN A C 1
ATOM 544 O O . ASN A 1 81 ? 13.354 -14.953 1.857 1.00 96.62 81 ASN A O 1
ATOM 548 N N . SER A 1 82 ? 12.150 -14.694 -0.016 1.00 96.19 82 SER A N 1
ATOM 549 C CA . SER A 1 82 ? 10.863 -15.142 0.543 1.00 96.19 82 SER A CA 1
ATOM 550 C C . SER A 1 82 ? 10.322 -14.308 1.711 1.00 96.19 82 SER A C 1
ATOM 552 O O . SER A 1 82 ? 9.399 -14.751 2.391 1.00 96.19 82 SER A O 1
ATOM 554 N N . GLY A 1 83 ? 10.839 -13.099 1.938 1.00 96.69 83 GLY A N 1
ATOM 555 C CA . GLY A 1 83 ? 10.401 -12.234 3.031 1.00 96.69 83 GLY A CA 1
ATOM 556 C C . GLY A 1 83 ? 10.839 -12.722 4.417 1.00 96.69 83 GLY A C 1
ATOM 557 O O . GLY A 1 83 ? 11.635 -13.646 4.553 1.00 96.69 83 GLY A O 1
ATOM 558 N N . GLN A 1 84 ? 10.309 -12.095 5.468 1.00 96.69 84 GLN A N 1
ATOM 559 C CA . GLN A 1 84 ? 10.681 -12.379 6.854 1.00 96.69 84 GLN A CA 1
ATOM 560 C C . GLN A 1 84 ? 9.468 -12.704 7.722 1.00 96.69 84 GLN A C 1
ATOM 562 O O . GLN A 1 84 ? 8.512 -11.928 7.810 1.00 96.69 84 GLN A O 1
ATOM 567 N N . ARG A 1 85 ? 9.557 -13.819 8.453 1.00 95.12 85 ARG A N 1
ATOM 568 C CA . ARG A 1 85 ? 8.549 -14.218 9.439 1.00 95.12 85 ARG A CA 1
ATOM 569 C C . ARG A 1 85 ? 8.354 -13.152 10.519 1.00 95.12 85 ARG A C 1
ATOM 571 O O . ARG A 1 85 ? 9.300 -12.666 11.135 1.00 95.12 85 ARG A O 1
ATOM 578 N N . GLY A 1 86 ? 7.097 -12.858 10.810 1.00 94.62 86 GLY A N 1
ATOM 579 C CA . GLY A 1 86 ? 6.663 -11.817 11.726 1.00 94.62 86 GLY A CA 1
ATOM 580 C C . GLY A 1 86 ? 6.873 -10.395 11.206 1.00 94.62 86 GLY A C 1
ATOM 581 O O . GLY A 1 86 ? 6.699 -9.475 11.999 1.00 94.62 86 GLY A O 1
ATOM 582 N N . VAL A 1 87 ? 7.283 -10.193 9.948 1.00 96.69 87 VAL A N 1
ATOM 583 C CA . VAL A 1 87 ? 7.443 -8.854 9.357 1.00 96.69 87 VAL A CA 1
ATOM 584 C C . VAL A 1 87 ? 6.654 -8.744 8.065 1.00 96.69 87 VAL A C 1
ATOM 586 O O . VA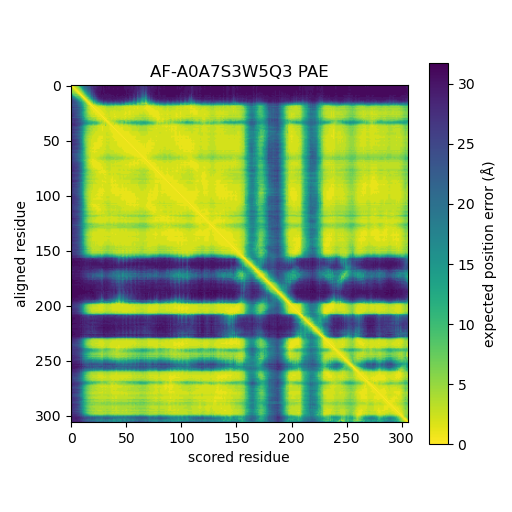L A 1 87 ? 5.652 -8.042 8.066 1.00 96.69 87 VAL A O 1
ATOM 589 N N . THR A 1 88 ? 7.033 -9.460 7.002 1.00 97.00 88 THR A N 1
ATOM 590 C CA . THR A 1 88 ? 6.325 -9.395 5.707 1.00 97.00 88 THR A CA 1
ATO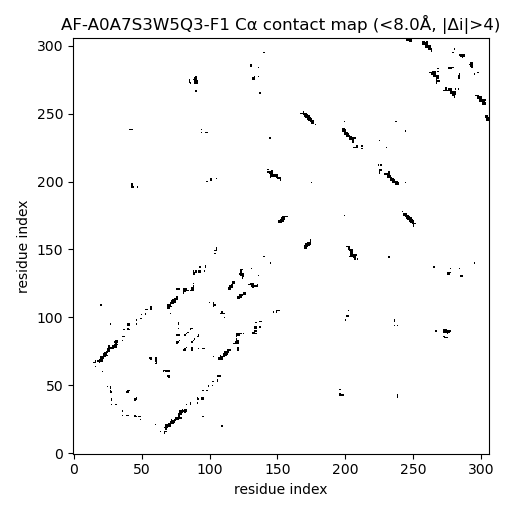M 591 C C . THR A 1 88 ? 4.984 -10.144 5.716 1.00 97.00 88 THR A C 1
ATOM 593 O O . THR A 1 88 ? 4.154 -9.915 4.843 1.00 97.00 88 THR A O 1
ATOM 596 N N . ASP A 1 89 ? 4.758 -11.014 6.712 1.00 96.56 89 ASP A N 1
ATOM 597 C CA . ASP A 1 89 ? 3.473 -11.672 7.021 1.00 96.56 89 ASP A CA 1
ATOM 598 C C . ASP A 1 89 ? 2.792 -11.025 8.243 1.00 96.56 89 ASP A C 1
ATOM 600 O O . ASP A 1 89 ? 1.825 -11.561 8.788 1.00 96.56 89 ASP A O 1
ATOM 604 N N . GLY A 1 90 ? 3.325 -9.895 8.717 1.00 96.94 90 GLY A N 1
ATOM 605 C CA . GLY A 1 90 ? 2.819 -9.128 9.848 1.00 96.94 90 GLY A CA 1
ATOM 606 C C . GLY A 1 90 ? 2.274 -7.764 9.430 1.00 96.94 90 GLY A C 1
ATOM 607 O O . GLY A 1 90 ? 2.477 -7.304 8.310 1.00 96.94 90 GLY A O 1
ATOM 608 N N . PHE A 1 91 ? 1.600 -7.092 10.362 1.00 97.94 91 PHE A N 1
ATOM 609 C CA . PHE A 1 91 ? 0.957 -5.794 10.140 1.00 97.94 91 PHE A CA 1
ATOM 610 C C . PHE A 1 91 ? 1.934 -4.703 9.676 1.00 97.94 91 PHE A C 1
ATOM 612 O O . PHE A 1 91 ? 1.586 -3.864 8.855 1.00 97.94 91 PHE A O 1
ATOM 619 N N . VAL A 1 92 ? 3.186 -4.740 10.138 1.00 97.25 92 VAL A N 1
ATOM 620 C CA . VAL A 1 92 ? 4.243 -3.808 9.720 1.00 97.25 92 VAL A CA 1
ATOM 621 C C . VAL A 1 92 ? 4.493 -3.822 8.204 1.00 97.25 92 VAL A C 1
ATOM 623 O O . VAL A 1 92 ? 4.891 -2.803 7.642 1.00 97.25 92 VAL A O 1
ATOM 626 N N . SER A 1 93 ? 4.218 -4.939 7.519 1.00 97.69 93 SER A N 1
ATOM 627 C CA . SER A 1 93 ? 4.312 -5.022 6.057 1.00 97.69 93 SER A CA 1
ATOM 628 C C . SER A 1 93 ? 3.358 -4.048 5.358 1.00 97.69 93 SER A C 1
ATOM 630 O O . SER A 1 93 ? 3.665 -3.522 4.288 1.00 97.69 93 SER A O 1
ATOM 632 N N . SER A 1 94 ? 2.229 -3.723 5.989 1.00 97.94 94 SER A N 1
ATOM 633 C CA . SER A 1 94 ? 1.207 -2.891 5.364 1.00 97.94 94 SER A CA 1
ATOM 634 C C . SER A 1 94 ? 1.685 -1.457 5.140 1.00 97.94 94 SER A C 1
ATOM 636 O O . SER A 1 94 ? 1.178 -0.804 4.234 1.00 97.94 94 SER A O 1
ATOM 638 N N . PHE A 1 95 ? 2.693 -0.967 5.869 1.00 97.56 95 PHE A N 1
ATOM 639 C CA . PHE A 1 95 ? 3.231 0.382 5.661 1.00 97.56 95 PHE A CA 1
ATOM 640 C C . PHE A 1 95 ? 3.933 0.523 4.308 1.00 97.56 95 PHE A C 1
ATOM 642 O O . PHE A 1 95 ? 3.506 1.328 3.483 1.00 97.56 95 PHE A O 1
ATOM 649 N N . TRP A 1 96 ? 4.961 -0.289 4.038 1.00 97.12 96 TRP A N 1
ATOM 650 C CA . TRP A 1 96 ? 5.660 -0.232 2.749 1.00 97.12 96 TRP A CA 1
ATOM 651 C C . TRP A 1 96 ? 4.733 -0.628 1.594 1.00 97.12 96 TRP A C 1
ATOM 653 O O . TRP A 1 96 ? 4.850 -0.083 0.499 1.00 97.12 96 TRP A O 1
ATOM 663 N N . PHE A 1 97 ? 3.813 -1.572 1.824 1.00 98.44 97 PHE A N 1
ATOM 664 C CA . PHE A 1 97 ? 2.949 -2.083 0.768 1.00 98.44 97 PHE A CA 1
ATOM 665 C C . PHE A 1 97 ? 1.897 -1.056 0.338 1.00 98.44 97 PHE A C 1
ATOM 667 O O . PHE A 1 97 ? 1.732 -0.817 -0.856 1.00 98.44 97 PHE A O 1
ATOM 674 N N . ASN A 1 98 ? 1.231 -0.392 1.288 1.00 98.31 98 ASN A N 1
ATOM 675 C CA . ASN A 1 98 ? 0.323 0.709 0.965 1.00 98.31 98 ASN A CA 1
ATOM 676 C C . ASN A 1 98 ? 1.079 1.904 0.356 1.00 98.31 98 ASN A C 1
ATOM 678 O O . ASN A 1 98 ? 0.550 2.563 -0.539 1.00 98.31 98 ASN A O 1
ATOM 682 N N . ASP A 1 99 ? 2.327 2.149 0.777 1.00 97.88 99 ASP A N 1
ATOM 683 C CA . ASP A 1 99 ? 3.176 3.166 0.153 1.00 97.88 99 ASP A CA 1
ATOM 684 C C . ASP A 1 99 ? 3.499 2.834 -1.310 1.00 97.88 99 ASP A C 1
ATOM 686 O O . ASP A 1 99 ? 3.411 3.705 -2.173 1.00 97.88 99 ASP A O 1
ATOM 690 N N . LEU A 1 100 ? 3.791 1.561 -1.608 1.00 97.75 100 LEU A N 1
ATOM 691 C CA . LEU A 1 100 ? 3.994 1.078 -2.973 1.00 97.75 100 LEU A CA 1
ATOM 692 C C . LEU A 1 100 ? 2.743 1.314 -3.832 1.00 97.75 100 LEU A C 1
ATOM 694 O O . LEU A 1 100 ? 2.864 1.860 -4.926 1.00 97.75 100 LEU A O 1
ATOM 698 N N . LEU A 1 101 ? 1.551 0.938 -3.350 1.00 98.19 101 LEU A N 1
ATOM 699 C CA . LEU A 1 101 ? 0.290 1.137 -4.083 1.00 98.19 101 LEU A CA 1
ATOM 700 C C . LEU A 1 101 ? 0.069 2.616 -4.432 1.00 98.19 101 LEU A C 1
ATOM 702 O O . LEU A 1 101 ? -0.195 2.956 -5.589 1.00 98.19 101 LEU A O 1
ATOM 706 N N . GLY A 1 102 ? 0.248 3.495 -3.443 1.00 97.00 102 GLY A N 1
ATOM 707 C CA . GLY A 1 102 ? 0.159 4.941 -3.620 1.00 97.00 102 GLY A CA 1
ATOM 708 C C . GLY A 1 102 ? 1.185 5.492 -4.611 1.00 97.00 102 GLY A C 1
ATOM 709 O O . GLY A 1 102 ? 0.848 6.296 -5.483 1.00 97.00 102 GLY A O 1
ATOM 710 N N . ALA A 1 103 ? 2.435 5.043 -4.514 1.00 96.94 103 ALA A N 1
ATOM 711 C CA . ALA A 1 103 ? 3.526 5.493 -5.369 1.00 96.94 103 ALA A CA 1
ATOM 712 C C . ALA A 1 103 ? 3.371 5.038 -6.827 1.00 96.94 103 ALA A C 1
ATOM 714 O O . ALA A 1 103 ? 3.609 5.835 -7.737 1.00 96.94 103 ALA A O 1
ATOM 715 N N . LEU A 1 104 ? 2.935 3.795 -7.054 1.00 97.88 104 LEU A N 1
ATOM 716 C CA . LEU A 1 104 ? 2.635 3.267 -8.387 1.00 97.88 104 LEU A CA 1
ATOM 717 C C . LEU A 1 104 ? 1.563 4.115 -9.074 1.00 97.88 104 LEU A C 1
ATOM 719 O O . LEU A 1 104 ? 1.783 4.591 -10.189 1.00 97.88 104 LEU A O 1
ATOM 723 N N . ALA A 1 105 ? 0.453 4.379 -8.377 1.00 96.00 105 ALA A N 1
ATOM 724 C CA . ALA A 1 105 ? -0.623 5.218 -8.893 1.00 96.00 105 ALA A CA 1
ATOM 725 C C . ALA A 1 105 ? -0.156 6.653 -9.177 1.00 96.00 105 ALA A C 1
ATOM 727 O O . ALA A 1 105 ? -0.401 7.191 -10.256 1.00 96.00 105 ALA A O 1
ATOM 728 N N . ARG A 1 106 ? 0.571 7.264 -8.233 1.00 94.25 106 ARG A N 1
ATOM 729 C CA . ARG A 1 106 ? 1.099 8.631 -8.364 1.00 94.25 106 ARG A CA 1
ATOM 730 C C . ARG A 1 106 ? 2.060 8.791 -9.543 1.00 94.25 106 ARG A C 1
ATOM 732 O O . ARG A 1 106 ? 2.166 9.883 -10.100 1.00 94.25 106 ARG A O 1
ATOM 739 N N . HIS A 1 107 ? 2.797 7.740 -9.887 1.00 95.62 107 HIS A N 1
ATOM 740 C CA . HIS A 1 107 ? 3.804 7.754 -10.947 1.00 95.62 107 HIS A CA 1
ATOM 741 C C . HIS A 1 107 ? 3.362 7.010 -12.209 1.00 95.62 107 HIS A C 1
ATOM 743 O O . HIS A 1 107 ? 4.215 6.620 -13.001 1.00 95.62 107 HIS A O 1
ATOM 749 N N . GLY A 1 108 ? 2.051 6.830 -12.400 1.00 94.25 108 GLY A N 1
ATOM 750 C CA . GLY A 1 108 ? 1.477 6.355 -13.659 1.00 94.25 108 GLY A CA 1
ATOM 751 C C . GLY A 1 108 ? 1.881 4.934 -14.042 1.00 94.25 108 GLY A C 1
ATOM 752 O O . GLY A 1 108 ? 1.943 4.630 -15.228 1.00 94.25 108 GLY A O 1
ATOM 753 N N . HIS A 1 109 ? 2.186 4.073 -13.066 1.00 97.69 109 HIS A N 1
ATOM 754 C CA . HIS A 1 109 ? 2.422 2.664 -13.362 1.00 97.69 109 HIS A CA 1
ATOM 755 C C . HIS A 1 109 ? 1.093 1.977 -13.675 1.00 97.69 109 HIS A C 1
ATOM 757 O O . HIS A 1 109 ? 0.126 2.141 -12.930 1.00 97.69 109 HIS A O 1
ATOM 763 N N . ALA A 1 110 ? 1.057 1.180 -14.743 1.00 96.44 110 ALA A N 1
ATOM 764 C CA . ALA A 1 110 ? -0.145 0.466 -15.168 1.00 96.44 110 ALA A CA 1
ATOM 765 C C . ALA A 1 110 ? -0.621 -0.536 -14.107 1.00 96.44 110 ALA A C 1
ATOM 767 O O . ALA A 1 110 ? -1.814 -0.634 -13.821 1.00 96.44 110 ALA A O 1
ATOM 768 N N . PHE A 1 111 ? 0.319 -1.265 -13.499 1.00 95.94 111 PHE A N 1
ATOM 769 C CA . PHE A 1 111 ? 0.044 -2.201 -12.415 1.00 95.94 111 PHE A CA 1
ATOM 770 C C . PHE A 1 111 ? 1.262 -2.423 -11.509 1.00 95.94 111 PHE A C 1
ATOM 772 O O . PHE A 1 111 ? 2.403 -2.096 -11.852 1.00 95.94 111 PHE A O 1
ATOM 779 N N . GLY A 1 112 ? 0.992 -3.023 -10.348 1.00 96.44 112 GLY A N 1
ATOM 780 C CA . GLY A 1 112 ? 1.989 -3.580 -9.440 1.00 96.44 112 GLY A CA 1
ATOM 781 C C . GLY A 1 112 ? 1.600 -4.989 -9.011 1.00 96.44 112 GLY A C 1
ATOM 782 O O . GLY A 1 112 ? 0.553 -5.185 -8.394 1.00 96.44 112 GLY A O 1
ATOM 783 N N . CYS A 1 113 ? 2.443 -5.965 -9.316 1.00 97.31 113 CYS A N 1
ATOM 784 C CA . CYS A 1 113 ? 2.239 -7.358 -8.947 1.00 97.31 113 CYS A CA 1
ATOM 785 C C . CYS A 1 113 ? 2.882 -7.644 -7.588 1.00 97.31 113 CYS A C 1
ATOM 787 O O . CYS A 1 113 ? 4.100 -7.561 -7.407 1.00 97.31 113 CYS A O 1
ATOM 789 N N . ARG A 1 114 ? 2.039 -7.998 -6.616 1.00 97.75 114 ARG A N 1
ATOM 790 C CA . ARG A 1 114 ? 2.473 -8.442 -5.293 1.00 97.75 114 ARG A CA 1
ATOM 791 C C . ARG A 1 114 ? 3.023 -9.862 -5.388 1.00 97.75 114 ARG A C 1
ATOM 793 O O . ARG A 1 114 ? 2.266 -10.800 -5.621 1.00 97.75 114 ARG A O 1
ATOM 800 N N . GLN A 1 115 ? 4.311 -10.001 -5.110 1.00 97.06 115 GLN A N 1
ATOM 801 C CA . GLN A 1 115 ? 4.935 -11.271 -4.777 1.00 97.06 115 GLN A CA 1
ATOM 802 C C . GLN A 1 115 ? 4.614 -11.564 -3.298 1.00 97.06 115 GLN A C 1
ATOM 804 O O . GLN A 1 115 ? 5.067 -10.852 -2.406 1.00 97.06 115 GLN A O 1
ATOM 809 N N . ALA A 1 116 ? 3.753 -12.518 -2.960 1.00 97.06 116 ALA A N 1
ATOM 810 C CA . ALA A 1 116 ? 2.972 -13.399 -3.827 1.00 97.06 116 ALA A CA 1
ATOM 811 C C . ALA A 1 116 ? 1.535 -13.521 -3.301 1.00 97.06 116 ALA A C 1
ATOM 813 O O . ALA A 1 116 ? 1.244 -13.140 -2.166 1.00 97.06 116 ALA A O 1
ATOM 814 N N . ILE A 1 117 ? 0.624 -14.088 -4.094 1.00 96.38 117 ILE A N 1
ATOM 815 C CA . ILE A 1 117 ? -0.685 -14.511 -3.567 1.00 96.38 117 ILE A CA 1
ATOM 816 C C . ILE A 1 117 ? -0.484 -15.659 -2.565 1.00 96.38 117 ILE A C 1
ATOM 818 O O . ILE A 1 117 ? -1.026 -15.610 -1.463 1.00 96.38 117 ILE A O 1
ATOM 822 N N . LEU A 1 118 ? 0.344 -16.645 -2.924 1.00 96.44 118 LEU A N 1
ATOM 823 C CA . LEU A 1 118 ? 0.698 -17.814 -2.118 1.00 96.44 118 LEU A CA 1
ATOM 824 C C . LEU A 1 118 ? 2.219 -17.992 -2.083 1.00 96.44 118 LEU A C 1
ATOM 826 O O . LEU A 1 118 ? 2.890 -17.752 -3.081 1.00 96.44 118 LEU A O 1
ATOM 830 N N . GLY A 1 119 ? 2.744 -18.481 -0.958 1.00 94.88 119 GLY A N 1
ATOM 831 C CA . GLY A 1 119 ? 4.159 -18.836 -0.813 1.00 94.88 119 GLY A CA 1
ATOM 832 C C . GLY A 1 119 ? 5.042 -17.721 -0.242 1.00 94.88 119 GLY A C 1
ATOM 833 O O . GLY A 1 119 ? 4.838 -16.531 -0.478 1.00 94.88 119 GLY A O 1
ATOM 834 N N . GLY A 1 120 ? 6.039 -18.129 0.546 1.00 95.31 120 GLY A N 1
ATOM 835 C CA . GLY A 1 120 ? 6.905 -17.216 1.291 1.00 95.31 120 GLY A CA 1
ATOM 836 C C . GLY A 1 120 ? 6.210 -16.535 2.476 1.00 95.31 120 GLY A C 1
ATOM 837 O O . GLY A 1 120 ? 5.038 -16.752 2.778 1.00 95.31 120 GLY A O 1
ATOM 838 N N . HIS A 1 121 ? 6.963 -15.698 3.179 1.00 96.81 121 HIS A N 1
ATOM 839 C CA . HIS A 1 121 ? 6.483 -14.856 4.268 1.00 96.81 121 HIS A CA 1
ATOM 840 C C . HIS A 1 121 ? 5.879 -13.540 3.782 1.00 96.81 121 HIS A C 1
ATOM 842 O O . HIS A 1 121 ? 5.445 -12.766 4.613 1.00 96.81 121 HIS A O 1
ATOM 848 N N . TYR A 1 122 ? 5.869 -13.229 2.489 1.00 96.88 122 TYR A N 1
ATOM 849 C CA . TYR A 1 122 ? 5.191 -12.045 1.939 1.00 96.88 122 TYR A CA 1
ATOM 850 C C . TYR A 1 122 ? 3.823 -12.379 1.325 1.00 96.88 122 TYR A C 1
ATOM 852 O O . TYR A 1 122 ? 3.215 -11.517 0.687 1.00 96.88 122 TYR A O 1
ATOM 860 N N . ALA A 1 123 ? 3.365 -13.630 1.455 1.00 97.56 123 ALA A N 1
ATOM 861 C CA . ALA A 1 123 ? 2.132 -14.104 0.841 1.00 97.56 123 ALA A CA 1
ATOM 862 C C . ALA A 1 123 ? 0.919 -13.304 1.332 1.00 97.56 123 ALA A C 1
ATOM 864 O O . ALA A 1 123 ? 0.786 -13.041 2.528 1.00 97.56 123 ALA A O 1
ATOM 865 N N . LEU A 1 124 ? 0.007 -12.960 0.423 1.00 98.00 124 LEU A N 1
ATOM 866 C CA . LEU A 1 124 ? -1.277 -12.362 0.790 1.00 98.00 124 LEU A CA 1
ATOM 867 C C . LEU A 1 124 ? -2.209 -13.380 1.460 1.00 98.00 124 LEU A C 1
ATOM 869 O O . LEU A 1 124 ? -3.001 -13.008 2.322 1.00 98.00 124 LEU A O 1
ATOM 873 N N . LEU A 1 125 ? -2.104 -14.657 1.095 1.00 96.88 125 LEU A N 1
ATOM 874 C CA . LEU A 1 125 ? -2.813 -15.756 1.739 1.00 96.88 125 LEU A CA 1
ATOM 875 C C . LEU A 1 125 ? -1.816 -16.612 2.520 1.00 96.88 125 LEU A C 1
ATOM 877 O O . LEU A 1 125 ? -0.919 -17.238 1.948 1.00 96.88 125 LEU A O 1
ATOM 881 N N . ASP A 1 126 ? -1.977 -16.660 3.840 1.00 93.19 126 ASP A N 1
ATOM 882 C CA . ASP A 1 126 ? -1.142 -17.494 4.690 1.00 93.19 126 ASP A CA 1
ATOM 883 C C . ASP A 1 126 ? -1.745 -18.893 4.810 1.00 93.19 126 ASP A C 1
ATOM 885 O O . ASP A 1 126 ? -2.670 -19.136 5.588 1.00 93.19 126 ASP A O 1
ATOM 889 N N . LEU A 1 127 ? -1.173 -19.833 4.059 1.00 89.94 127 LEU A N 1
ATOM 890 C CA . LEU A 1 127 ? -1.596 -21.233 4.054 1.00 89.94 127 LEU A CA 1
ATOM 891 C C . LEU A 1 127 ? -1.424 -21.933 5.406 1.00 89.94 127 LEU A C 1
ATOM 893 O O . LEU A 1 127 ? -2.225 -22.801 5.746 1.00 89.94 127 LEU A O 1
ATOM 897 N N . ARG A 1 128 ? -0.415 -21.557 6.203 1.00 90.06 128 ARG A N 1
ATOM 898 C CA . ARG A 1 128 ? -0.193 -22.158 7.529 1.00 90.06 128 ARG A CA 1
ATOM 899 C C . ARG A 1 128 ? -1.253 -21.691 8.514 1.00 90.06 128 ARG A C 1
ATOM 901 O O . ARG A 1 128 ? -1.720 -22.471 9.335 1.00 90.06 128 ARG A O 1
ATOM 908 N N . ARG A 1 129 ? -1.628 -20.412 8.435 1.00 90.62 129 ARG A N 1
ATOM 909 C CA . ARG A 1 129 ? -2.666 -19.811 9.287 1.00 90.62 129 ARG A CA 1
ATOM 910 C C . ARG A 1 129 ? -4.079 -20.023 8.740 1.00 90.62 129 ARG A C 1
ATOM 912 O O . ARG A 1 129 ? -5.029 -19.746 9.469 1.00 90.62 129 ARG A O 1
ATOM 919 N N . ARG A 1 130 ? -4.203 -20.491 7.490 1.00 93.44 130 ARG A N 1
ATOM 920 C CA . ARG A 1 130 ? -5.449 -20.595 6.711 1.00 93.44 130 ARG A CA 1
ATOM 921 C C . ARG A 1 130 ? -6.262 -19.301 6.754 1.00 93.44 130 ARG A C 1
ATOM 923 O O . ARG A 1 130 ? -7.472 -19.319 6.947 1.00 93.44 130 ARG A O 1
ATOM 930 N N . GLN A 1 131 ? -5.566 -18.171 6.663 1.00 95.94 131 GLN A N 1
ATOM 931 C CA . GLN A 1 131 ? -6.153 -16.841 6.786 1.00 95.94 131 GLN A CA 1
ATOM 932 C C . GLN A 1 131 ? -5.415 -15.846 5.883 1.00 95.94 131 GLN A C 1
ATOM 934 O O . GLN A 1 131 ? -4.206 -15.997 5.680 1.00 95.94 131 GLN A O 1
ATOM 939 N N . PRO A 1 132 ? -6.093 -14.808 5.364 1.00 97.56 132 PRO A N 1
ATOM 940 C CA . PRO A 1 132 ? -5.410 -13.718 4.685 1.00 97.56 132 PRO A CA 1
ATOM 941 C C . PRO A 1 132 ? -4.460 -12.965 5.628 1.00 97.56 132 PRO A C 1
ATOM 943 O O . PRO A 1 132 ? -4.777 -12.735 6.798 1.00 97.56 132 PRO A O 1
ATOM 946 N N . ALA A 1 133 ? -3.298 -12.570 5.112 1.00 97.56 133 ALA A N 1
ATOM 947 C CA . ALA A 1 133 ? -2.338 -11.729 5.818 1.00 97.56 133 ALA A CA 1
ATOM 948 C C . ALA A 1 133 ? -2.845 -10.271 5.916 1.00 97.56 133 ALA A C 1
ATOM 950 O O . ALA A 1 133 ? -3.708 -9.867 5.132 1.00 97.56 133 ALA A O 1
ATOM 951 N N . PRO A 1 134 ? -2.299 -9.434 6.820 1.00 98.00 134 PRO A N 1
ATOM 952 C CA . PRO A 1 134 ? -2.702 -8.026 6.948 1.00 98.00 134 PRO A CA 1
ATOM 953 C C . PRO A 1 134 ? -2.703 -7.239 5.624 1.00 98.00 134 PRO A C 1
ATOM 955 O O . PRO A 1 134 ? -3.634 -6.481 5.339 1.00 98.00 134 PRO A O 1
ATOM 958 N N . ASP A 1 135 ? -1.714 -7.488 4.763 1.00 98.38 135 ASP A N 1
ATOM 959 C CA . ASP A 1 135 ? -1.595 -6.835 3.455 1.00 98.38 135 ASP A CA 1
ATOM 960 C C . ASP A 1 135 ? -2.736 -7.186 2.490 1.00 98.38 135 ASP A C 1
ATOM 962 O O . ASP A 1 135 ? -3.089 -6.365 1.643 1.00 98.38 135 ASP A O 1
ATOM 966 N N . PHE A 1 136 ? -3.362 -8.361 2.628 1.00 98.50 136 PHE A N 1
ATOM 967 C CA . PHE A 1 136 ? -4.530 -8.725 1.823 1.00 98.50 136 PHE A CA 1
ATOM 968 C C . PHE A 1 136 ? -5.700 -7.786 2.105 1.00 98.50 136 PHE A C 1
ATOM 970 O O . PHE A 1 136 ? -6.342 -7.299 1.177 1.00 98.50 136 PHE A O 1
ATOM 977 N N . TYR A 1 137 ? -5.959 -7.484 3.380 1.00 98.25 137 TYR A N 1
ATOM 978 C CA . TYR A 1 137 ? -7.039 -6.575 3.762 1.00 98.25 137 TYR A CA 1
ATOM 979 C C . TYR A 1 137 ? -6.740 -5.127 3.363 1.00 98.25 137 TYR A C 1
ATOM 981 O O . TYR A 1 137 ? -7.650 -4.424 2.923 1.00 98.25 137 TYR A O 1
ATOM 989 N N . SER A 1 138 ? -5.469 -4.710 3.417 1.00 97.06 138 SER A N 1
ATOM 990 C CA . SER A 1 138 ? -5.032 -3.428 2.845 1.00 97.06 138 SER A CA 1
ATOM 991 C C . SER A 1 138 ? -5.344 -3.348 1.344 1.00 97.06 138 SER A C 1
ATOM 993 O O . SER A 1 138 ? -5.976 -2.394 0.889 1.00 97.06 138 SER A O 1
ATOM 995 N N . LEU A 1 139 ? -4.989 -4.385 0.574 1.00 97.38 139 LEU A N 1
ATOM 996 C CA . LEU A 1 139 ? -5.283 -4.454 -0.861 1.00 97.38 139 LEU A CA 1
ATOM 997 C C . LEU A 1 139 ? -6.791 -4.499 -1.150 1.00 97.38 139 LEU A C 1
ATOM 999 O O . LEU A 1 139 ? -7.260 -3.893 -2.114 1.00 97.38 139 LEU A O 1
ATOM 1003 N N . LEU A 1 140 ? -7.562 -5.204 -0.321 1.00 96.69 140 LEU A N 1
ATOM 1004 C CA . LEU A 1 140 ? -9.012 -5.300 -0.454 1.00 96.69 140 LEU A CA 1
ATOM 1005 C C . LEU A 1 140 ? -9.687 -3.939 -0.239 1.00 96.69 140 LEU A C 1
ATOM 1007 O O . LEU A 1 140 ? -10.541 -3.558 -1.040 1.00 96.69 140 LEU A O 1
ATOM 1011 N N . LEU A 1 141 ? -9.277 -3.184 0.787 1.00 96.69 141 LEU A N 1
ATOM 1012 C CA . LEU A 1 141 ? -9.740 -1.811 1.002 1.00 96.69 141 LEU A CA 1
ATOM 1013 C C . LEU A 1 141 ? -9.315 -0.893 -0.145 1.00 96.69 141 LEU A C 1
ATOM 1015 O O . LEU A 1 141 ? -10.161 -0.184 -0.685 1.00 96.69 141 LEU A O 1
ATOM 1019 N N . TRP A 1 142 ? -8.057 -0.962 -0.591 1.00 96.00 142 TRP A N 1
ATOM 1020 C CA . TRP A 1 142 ? -7.587 -0.213 -1.762 1.00 96.00 142 TRP A CA 1
ATOM 1021 C C . TRP A 1 142 ? -8.479 -0.470 -2.985 1.00 96.00 142 TRP A C 1
ATOM 1023 O O . TRP A 1 142 ? -8.978 0.468 -3.607 1.00 96.00 142 TRP A O 1
ATOM 1033 N N . ARG A 1 143 ? -8.765 -1.743 -3.289 1.00 93.94 143 ARG A N 1
ATOM 1034 C CA . ARG A 1 143 ? -9.633 -2.145 -4.406 1.00 93.94 143 ARG A CA 1
ATOM 1035 C C . ARG A 1 143 ? -11.078 -1.667 -4.246 1.00 93.94 143 ARG A C 1
ATOM 1037 O O . ARG A 1 143 ? -11.739 -1.461 -5.260 1.00 93.94 143 ARG A O 1
ATOM 1044 N N . ARG A 1 144 ? -11.591 -1.519 -3.023 1.00 92.69 144 ARG A N 1
ATOM 1045 C CA . ARG A 1 144 ? -12.963 -1.044 -2.774 1.00 92.69 144 ARG A CA 1
ATOM 1046 C C . ARG A 1 144 ? -13.080 0.480 -2.756 1.00 92.69 144 ARG A C 1
ATOM 1048 O O . ARG A 1 144 ? -14.125 0.980 -3.144 1.00 92.69 144 ARG A O 1
ATOM 1055 N N . LEU A 1 145 ? -12.038 1.199 -2.336 1.00 93.12 145 LEU A N 1
ATOM 1056 C CA . LEU A 1 145 ? -12.119 2.630 -2.017 1.00 93.12 145 LEU A CA 1
ATOM 1057 C C . LEU A 1 145 ? -11.395 3.533 -3.025 1.00 93.12 145 LEU A C 1
ATOM 1059 O O . LEU A 1 145 ? -11.898 4.607 -3.347 1.00 93.12 145 LEU A O 1
ATOM 1063 N N . MET A 1 146 ? -10.239 3.117 -3.549 1.00 92.00 146 MET A N 1
ATOM 1064 C CA . MET A 1 146 ? -9.388 3.952 -4.409 1.00 92.00 146 MET A CA 1
ATOM 1065 C C . MET A 1 146 ? -9.705 3.690 -5.885 1.00 92.00 146 MET A C 1
ATOM 1067 O O . MET A 1 146 ? -9.477 2.586 -6.387 1.00 92.00 146 MET A O 1
ATOM 1071 N N . SER A 1 147 ? -10.260 4.658 -6.620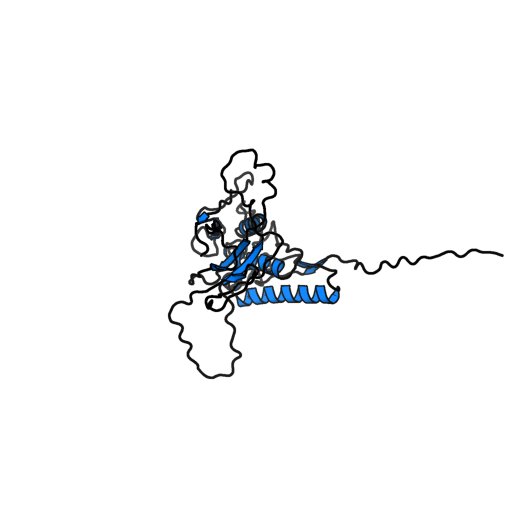 1.00 90.50 147 SER A N 1
ATOM 1072 C CA . SER A 1 147 ? -10.463 4.514 -8.076 1.00 90.50 147 SER A CA 1
ATOM 1073 C C . SER A 1 147 ? -9.136 4.638 -8.848 1.00 90.50 147 SER A C 1
ATOM 1075 O O . SER A 1 147 ? -8.151 5.099 -8.283 1.00 90.50 147 SER A O 1
ATOM 1077 N N . PRO A 1 148 ? -9.066 4.301 -10.146 1.00 88.50 148 PRO A N 1
ATOM 1078 C CA . PRO A 1 148 ? -7.869 4.566 -10.953 1.00 88.50 148 PRO A CA 1
ATOM 1079 C C . PRO A 1 148 ? -7.498 6.057 -11.095 1.00 88.50 148 PRO A C 1
ATOM 1081 O O . PRO A 1 148 ? -6.383 6.373 -11.498 1.00 88.50 148 PRO A O 1
ATOM 1084 N N . LYS A 1 149 ? -8.401 6.990 -10.754 1.00 87.44 149 LYS A N 1
ATOM 1085 C CA . LYS A 1 149 ? -8.151 8.436 -10.842 1.00 87.44 149 LYS A CA 1
ATOM 1086 C C . LYS A 1 149 ? -7.381 8.924 -9.611 1.00 87.44 149 LYS A C 1
ATOM 1088 O O . LYS A 1 149 ? -7.983 9.256 -8.590 1.00 87.44 149 LYS A O 1
ATOM 1093 N N . SER A 1 150 ? -6.053 8.942 -9.714 1.00 88.81 150 SER A N 1
ATOM 1094 C CA . SER A 1 150 ? -5.156 9.509 -8.698 1.00 88.81 150 SER A CA 1
ATOM 1095 C C . SER A 1 150 ? -5.306 11.032 -8.607 1.00 88.81 150 SER A C 1
ATOM 1097 O O . SER A 1 150 ? -5.448 11.718 -9.619 1.00 88.81 150 SER A O 1
ATOM 1099 N N . LEU A 1 151 ? -5.258 11.560 -7.386 1.00 86.94 151 LEU A N 1
ATOM 1100 C CA . LEU A 1 151 ? -5.282 12.985 -7.078 1.00 86.94 151 LEU A CA 1
ATOM 1101 C C . LEU A 1 151 ? -3.943 13.416 -6.479 1.00 86.94 151 LEU A C 1
ATOM 1103 O O . LEU A 1 151 ? -3.266 12.673 -5.764 1.00 86.94 151 LEU A O 1
ATOM 1107 N N . ARG A 1 152 ? -3.569 14.669 -6.736 1.00 84.81 152 ARG A N 1
ATOM 1108 C CA . ARG A 1 152 ? -2.353 15.251 -6.171 1.00 84.81 152 ARG A CA 1
ATOM 1109 C C . ARG A 1 152 ? -2.594 15.682 -4.726 1.00 84.81 152 ARG A C 1
ATOM 1111 O O . ARG A 1 152 ? -3.426 16.541 -4.459 1.00 84.81 152 ARG A O 1
ATOM 1118 N N . VAL A 1 153 ? -1.786 15.148 -3.818 1.00 83.56 153 VAL A N 1
ATOM 1119 C CA . VAL A 1 153 ? -1.704 15.609 -2.428 1.00 83.56 153 VAL A CA 1
ATOM 1120 C C . VAL A 1 153 ? -0.637 16.695 -2.311 1.00 83.56 153 VAL A C 1
ATOM 1122 O O . VAL A 1 153 ? 0.482 16.525 -2.804 1.00 83.56 153 VAL A O 1
ATOM 1125 N N . VAL A 1 154 ? -0.971 17.804 -1.653 1.00 76.81 154 VAL A N 1
ATOM 1126 C CA . VAL A 1 154 ? -0.041 18.899 -1.353 1.00 76.81 154 VAL A CA 1
ATOM 1127 C C . VAL A 1 154 ? -0.013 19.148 0.153 1.00 76.81 154 VAL A C 1
ATOM 1129 O O . VAL A 1 154 ? -0.996 18.919 0.840 1.00 76.81 154 VAL A O 1
ATOM 1132 N N . LYS A 1 155 ? 1.114 19.603 0.699 1.00 70.50 155 LYS A N 1
ATOM 1133 C CA . LYS A 1 155 ? 1.156 20.122 2.072 1.00 70.50 155 LYS A CA 1
ATOM 1134 C C . LYS A 1 155 ? 0.986 21.632 1.982 1.00 70.50 155 LYS A C 1
ATOM 1136 O O . LYS A 1 155 ? 1.820 22.286 1.357 1.00 70.50 155 LYS A O 1
ATOM 1141 N N . LEU A 1 156 ? -0.070 22.190 2.570 1.00 62.88 156 LEU A N 1
ATOM 1142 C CA . LEU A 1 156 ? -0.180 23.641 2.689 1.00 62.88 156 LEU A CA 1
ATOM 1143 C C . LEU A 1 156 ? 0.644 24.065 3.908 1.00 62.88 156 LEU A C 1
ATOM 1145 O O . LEU A 1 156 ? 0.396 23.622 5.028 1.00 62.88 156 LEU A O 1
ATOM 1149 N N . LYS A 1 157 ? 1.656 24.910 3.700 1.00 53.97 157 LYS A N 1
ATOM 1150 C CA . LYS A 1 157 ? 2.292 25.627 4.812 1.00 53.97 157 LYS A CA 1
ATOM 1151 C C . LYS A 1 157 ? 1.239 26.605 5.338 1.00 53.97 157 LYS A C 1
ATOM 1153 O O . LYS A 1 157 ? 0.743 27.363 4.517 1.00 53.97 157 LYS A O 1
ATOM 1158 N N . ARG A 1 158 ? 0.858 26.504 6.626 1.00 48.62 158 ARG A N 1
ATOM 1159 C CA . ARG A 1 158 ? -0.091 27.370 7.375 1.00 48.62 158 ARG A CA 1
ATOM 1160 C C . ARG A 1 158 ? -0.993 28.241 6.484 1.00 48.62 158 ARG A C 1
ATOM 1162 O O . ARG A 1 158 ? -0.548 29.247 5.944 1.00 48.62 158 ARG A O 1
ATOM 1169 N N . VAL A 1 159 ? -2.278 27.900 6.387 1.00 43.56 159 VAL A N 1
ATOM 1170 C CA . VAL A 1 159 ? -3.263 28.730 5.679 1.00 43.56 159 VAL A CA 1
ATOM 1171 C C . VAL A 1 159 ? -3.343 30.107 6.359 1.00 43.56 159 VAL A C 1
ATOM 1173 O O . VAL A 1 159 ? -4.013 30.262 7.377 1.00 43.56 159 VAL A O 1
ATOM 1176 N N . LEU A 1 160 ? -2.700 31.125 5.775 1.00 39.19 160 LEU A N 1
ATOM 1177 C CA . LEU A 1 160 ? -3.283 32.466 5.761 1.00 39.19 160 LEU A CA 1
ATOM 1178 C C . LEU A 1 160 ? -4.680 32.283 5.174 1.00 39.19 160 LEU A C 1
ATOM 1180 O O . LEU A 1 160 ? -4.799 31.734 4.080 1.00 39.19 160 LEU A O 1
ATOM 1184 N N . ARG A 1 161 ? -5.724 32.646 5.930 1.00 37.41 161 ARG A N 1
ATOM 1185 C CA . ARG A 1 161 ? -7.127 32.586 5.492 1.00 37.41 161 ARG A CA 1
ATOM 1186 C C . ARG A 1 161 ? -7.227 33.118 4.057 1.00 37.41 161 ARG A C 1
ATOM 1188 O O . ARG A 1 161 ? -7.165 34.325 3.853 1.00 37.41 161 ARG A O 1
ATOM 1195 N N . ALA A 1 162 ? -7.353 32.235 3.068 1.00 39.84 162 ALA A N 1
ATOM 1196 C CA . ALA A 1 162 ? -7.495 32.660 1.686 1.00 39.84 162 ALA A CA 1
ATOM 1197 C C . ALA A 1 162 ? -8.932 33.147 1.487 1.00 39.84 162 ALA A C 1
ATOM 1199 O O . ALA A 1 162 ? -9.874 32.360 1.375 1.00 39.84 162 ALA A O 1
ATOM 1200 N N . ALA A 1 163 ? -9.079 34.469 1.501 1.00 40.91 163 ALA A N 1
ATOM 1201 C CA . ALA A 1 163 ? -10.149 35.156 0.807 1.00 40.91 163 ALA A CA 1
ATOM 1202 C C . ALA A 1 163 ? -10.044 34.906 -0.715 1.00 40.91 163 ALA A C 1
ATOM 1204 O O . ALA A 1 163 ? -8.986 34.549 -1.232 1.00 40.91 163 ALA A O 1
ATOM 1205 N N . SER A 1 164 ? -11.163 35.144 -1.403 1.00 39.06 164 SER A N 1
ATOM 1206 C CA . SER A 1 164 ? -11.363 35.235 -2.862 1.00 39.06 164 SER A CA 1
ATOM 1207 C C . SER A 1 164 ? -11.247 33.959 -3.720 1.00 39.06 164 SER A C 1
ATOM 1209 O O . SER A 1 164 ? -10.195 33.588 -4.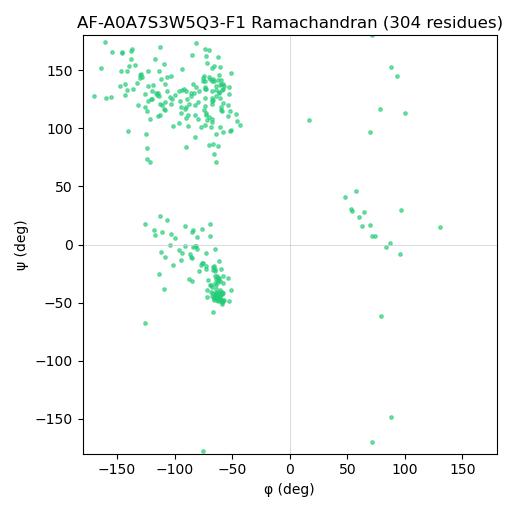223 1.00 39.06 164 SER A O 1
ATOM 1211 N N . GLY A 1 165 ? -12.407 33.364 -4.014 1.00 42.03 165 GLY A N 1
ATOM 1212 C CA . GLY A 1 165 ? -13.077 33.627 -5.299 1.00 42.03 165 GLY A CA 1
ATOM 1213 C C . GLY A 1 165 ? -12.661 32.859 -6.560 1.00 42.03 165 GLY A C 1
ATOM 1214 O O . GLY A 1 165 ? -13.317 33.052 -7.576 1.00 42.03 165 GLY A O 1
ATOM 1215 N N . LEU A 1 166 ? -11.660 31.976 -6.543 1.00 36.44 166 LEU A N 1
ATOM 1216 C CA . LEU A 1 166 ? -11.399 31.085 -7.687 1.00 36.44 166 LEU A CA 1
ATOM 1217 C C . LEU A 1 166 ? -11.771 29.636 -7.367 1.00 36.44 166 LEU A C 1
ATOM 1219 O O . LEU A 1 166 ? -11.467 29.130 -6.287 1.00 36.44 166 LEU A O 1
ATOM 1223 N N . ALA A 1 167 ? -12.401 28.962 -8.334 1.00 37.59 167 ALA A N 1
ATOM 1224 C CA . ALA A 1 167 ? -12.693 27.531 -8.307 1.00 37.59 167 ALA A CA 1
ATOM 1225 C C . ALA A 1 167 ? -11.381 26.723 -8.254 1.00 37.59 167 ALA A C 1
ATOM 1227 O O . ALA A 1 167 ? -10.819 26.332 -9.276 1.00 37.59 167 ALA A O 1
ATOM 1228 N N . ALA A 1 168 ? -10.846 26.526 -7.050 1.00 39.41 168 ALA A N 1
ATOM 1229 C CA . ALA A 1 168 ? -9.641 25.749 -6.819 1.00 39.41 168 ALA A CA 1
ATOM 1230 C C . ALA A 1 168 ? -9.974 24.251 -6.852 1.00 39.41 168 ALA A C 1
ATOM 1232 O O . ALA A 1 168 ? -10.914 23.802 -6.197 1.00 39.41 168 ALA A O 1
ATOM 1233 N N . ALA A 1 169 ? -9.182 23.473 -7.596 1.00 38.47 169 ALA A N 1
ATOM 1234 C CA . ALA A 1 169 ? -9.198 22.014 -7.516 1.00 38.47 169 ALA A CA 1
ATOM 1235 C C . ALA A 1 169 ? -9.075 21.559 -6.044 1.00 38.47 169 ALA A C 1
ATOM 1237 O O . ALA A 1 169 ? -8.387 22.233 -5.271 1.00 38.47 169 ALA A O 1
ATOM 1238 N N . PRO A 1 170 ? -9.689 20.432 -5.637 1.00 40.97 170 PRO A N 1
ATOM 1239 C CA . PRO A 1 170 ? -9.606 19.966 -4.257 1.00 40.97 170 PRO A CA 1
ATOM 1240 C C . PRO A 1 170 ? -8.138 19.715 -3.884 1.00 40.97 170 PRO A C 1
ATOM 1242 O O . PRO A 1 170 ? -7.468 18.862 -4.469 1.00 40.97 170 PRO A O 1
ATOM 1245 N N . LEU A 1 171 ? -7.623 20.490 -2.928 1.00 43.25 171 LEU A N 1
ATOM 1246 C CA . LEU A 1 171 ? -6.266 20.363 -2.400 1.00 43.25 171 LEU A CA 1
ATOM 1247 C C . LEU A 1 171 ? -6.355 19.799 -0.981 1.00 43.25 171 LEU A C 1
ATOM 1249 O O . LEU A 1 171 ? -6.885 20.440 -0.077 1.00 43.25 171 LEU A O 1
ATOM 1253 N N . LEU A 1 172 ? -5.812 18.599 -0.773 1.00 47.81 172 LEU A N 1
ATOM 1254 C CA . LEU A 1 172 ? -5.670 18.014 0.562 1.00 47.81 172 LEU A CA 1
ATOM 1255 C C . LEU A 1 172 ? -4.719 18.885 1.401 1.00 47.81 172 LEU A C 1
ATOM 1257 O O . LEU A 1 172 ? -3.661 19.238 0.894 1.00 47.81 172 LEU A O 1
ATOM 1261 N N . ASN A 1 173 ? -5.062 19.221 2.651 1.00 46.75 173 ASN A N 1
ATOM 1262 C CA . ASN A 1 173 ? -4.147 19.878 3.586 1.00 46.75 173 ASN A CA 1
ATOM 1263 C C . ASN A 1 173 ? -3.685 18.877 4.659 1.00 46.75 173 ASN A C 1
ATOM 1265 O O . ASN A 1 173 ? -4.481 18.167 5.262 1.00 46.75 173 ASN A O 1
ATOM 1269 N N . ILE A 1 174 ? -2.382 18.813 4.918 1.00 46.66 174 ILE A N 1
ATOM 1270 C CA . ILE A 1 174 ? -1.811 17.927 5.936 1.00 46.66 174 ILE A CA 1
ATOM 1271 C C . ILE A 1 174 ? -0.982 18.784 6.886 1.00 46.66 174 ILE A C 1
ATOM 1273 O O . ILE A 1 174 ? 0.181 19.085 6.612 1.00 46.66 174 ILE A O 1
ATOM 1277 N N . SER A 1 175 ? -1.578 19.204 7.999 1.00 40.19 175 SER A N 1
ATOM 1278 C CA . SER A 1 175 ? -0.878 19.934 9.054 1.00 40.19 175 SER A CA 1
ATOM 1279 C C . SER A 1 175 ? -0.442 18.969 10.152 1.00 40.19 175 SER A C 1
ATOM 1281 O O . SER A 1 175 ? -1.248 18.539 10.964 1.00 40.19 175 SER A O 1
ATOM 1283 N N . SER A 1 176 ? 0.844 18.636 10.220 1.00 38.69 176 SER A N 1
ATOM 1284 C CA . SER A 1 176 ? 1.387 18.007 11.424 1.00 38.69 176 SER A CA 1
ATOM 1285 C C . SER A 1 176 ? 1.354 19.029 12.566 1.00 38.69 176 SER A C 1
ATOM 1287 O O . SER A 1 176 ? 1.906 20.116 12.410 1.00 38.69 176 SER A O 1
ATOM 1289 N N . ALA A 1 177 ? 0.707 18.703 13.687 1.00 33.62 177 ALA A N 1
ATOM 1290 C CA . ALA A 1 177 ? 1.056 19.337 14.951 1.00 33.62 177 ALA A CA 1
ATOM 1291 C C . ALA A 1 177 ? 2.435 18.778 15.328 1.00 33.62 177 ALA A C 1
ATOM 1293 O O . ALA A 1 177 ? 2.571 17.575 15.546 1.00 33.62 177 ALA A O 1
ATOM 1294 N N . GLU A 1 178 ? 3.473 19.610 15.262 1.00 32.16 178 GLU A N 1
ATOM 1295 C CA . GLU A 1 178 ? 4.728 19.305 15.954 1.00 32.16 178 GLU A CA 1
ATOM 1296 C C . GLU A 1 178 ? 4.419 19.353 17.463 1.00 32.16 178 GLU A C 1
ATOM 1298 O O . GLU A 1 178 ? 3.615 20.198 17.870 1.00 32.16 178 GLU A O 1
ATOM 1303 N N . PRO A 1 179 ? 4.974 18.457 18.296 1.00 31.27 179 PRO A N 1
ATOM 1304 C CA . PRO A 1 179 ? 4.884 18.622 19.741 1.00 31.27 179 PRO A CA 1
ATOM 1305 C C . PRO A 1 179 ? 5.519 19.964 20.126 1.00 31.27 179 PRO A C 1
ATOM 1307 O O . PRO A 1 179 ? 6.604 20.295 19.646 1.00 31.27 179 PRO A O 1
ATOM 1310 N N . ASP A 1 180 ? 4.829 20.740 20.962 1.00 29.03 180 ASP A N 1
ATOM 1311 C CA . ASP A 1 180 ? 5.344 21.997 21.502 1.00 29.03 180 ASP A CA 1
ATOM 1312 C C . ASP A 1 180 ? 6.732 21.750 22.130 1.00 29.03 180 ASP A C 1
ATOM 1314 O O . ASP A 1 180 ? 6.841 20.995 23.098 1.00 29.03 180 ASP A O 1
ATOM 1318 N N . GLY A 1 181 ? 7.793 22.347 21.566 1.00 32.47 181 GLY A N 1
ATOM 1319 C CA . GLY A 1 181 ? 9.119 22.382 22.205 1.00 32.47 181 GLY A CA 1
ATOM 1320 C C . GLY A 1 181 ? 10.357 21.977 21.391 1.00 32.47 181 GLY A C 1
ATOM 1321 O O . GLY A 1 181 ? 11.395 21.752 22.004 1.00 32.47 181 GLY A O 1
ATOM 1322 N N . ALA A 1 182 ? 10.321 21.886 20.059 1.00 30.02 182 ALA A N 1
ATOM 1323 C CA . ALA A 1 182 ? 11.561 21.798 19.275 1.00 30.02 182 ALA A CA 1
ATOM 1324 C C . ALA A 1 182 ? 12.047 23.206 18.891 1.00 30.02 182 ALA A C 1
ATOM 1326 O O . ALA A 1 182 ? 11.734 23.710 17.814 1.00 30.02 182 ALA A O 1
ATOM 1327 N N . GLU A 1 183 ? 12.769 23.859 19.801 1.00 29.78 183 GLU A N 1
ATOM 1328 C CA . GLU A 1 183 ? 13.562 25.045 19.472 1.00 29.78 183 GLU A CA 1
ATOM 1329 C C . GLU A 1 183 ? 14.717 24.628 18.545 1.00 29.78 183 GLU A C 1
ATOM 1331 O O . GLU A 1 183 ? 15.475 23.702 18.840 1.00 29.78 183 GLU A O 1
ATOM 1336 N N . GLU A 1 184 ? 14.813 25.274 17.382 1.00 32.56 184 GLU A N 1
ATOM 1337 C CA . GLU A 1 184 ? 15.941 25.133 16.463 1.00 32.56 184 GLU A CA 1
ATOM 1338 C C . GLU A 1 184 ? 17.147 25.883 17.055 1.00 32.56 184 GLU A C 1
ATOM 1340 O O . GLU A 1 184 ? 17.219 27.108 16.983 1.00 32.56 184 GLU A O 1
ATOM 1345 N N . GLU A 1 185 ? 18.107 25.161 17.641 1.00 25.89 185 GLU A N 1
ATOM 1346 C CA . GLU A 1 185 ? 19.442 25.717 17.886 1.00 25.89 185 GLU A CA 1
ATOM 1347 C C . GLU A 1 185 ? 20.183 25.854 16.545 1.00 25.89 185 GLU A C 1
ATOM 1349 O O . GLU A 1 185 ? 20.628 24.872 15.941 1.00 25.89 185 GLU A O 1
ATOM 1354 N N . GLU A 1 186 ? 20.326 27.095 16.073 1.00 31.69 186 GLU A N 1
ATOM 1355 C CA . GLU A 1 186 ? 21.262 27.449 15.008 1.00 31.69 186 GLU A CA 1
ATOM 1356 C C . GLU A 1 186 ? 22.703 27.279 15.507 1.00 31.69 186 GLU A C 1
ATOM 1358 O O . GLU A 1 186 ? 23.225 28.079 16.281 1.00 31.69 186 GLU A O 1
ATOM 1363 N N . SER A 1 187 ? 23.382 26.249 15.007 1.00 28.50 187 SER A N 1
ATOM 1364 C CA . SER A 1 187 ? 24.831 26.100 15.122 1.00 28.50 187 SER A CA 1
ATOM 1365 C C . SER A 1 187 ? 25.425 25.944 13.726 1.00 28.50 187 SER A C 1
ATOM 1367 O O . SER A 1 187 ? 25.123 25.005 12.984 1.00 28.50 187 SER A O 1
ATOM 1369 N N . GLY A 1 188 ? 26.225 26.943 13.347 1.00 33.31 188 GLY A N 1
ATOM 1370 C CA . GLY A 1 188 ? 26.830 27.094 12.033 1.00 33.31 188 GLY A CA 1
ATOM 1371 C C . GLY A 1 188 ? 27.703 25.906 11.639 1.00 33.31 188 GLY A C 1
ATOM 1372 O O . GLY A 1 188 ? 28.701 25.586 12.278 1.00 33.31 188 GLY A O 1
ATOM 1373 N N . GLY A 1 189 ? 27.357 25.289 10.516 1.00 28.11 189 GLY A N 1
ATOM 1374 C CA . GLY A 1 189 ? 28.148 24.245 9.888 1.00 28.11 189 GLY A CA 1
ATOM 1375 C C . GLY A 1 189 ? 27.580 23.939 8.515 1.00 28.11 189 GLY A C 1
ATOM 1376 O O . GLY A 1 189 ? 26.385 23.716 8.362 1.00 28.11 189 GLY A O 1
ATOM 1377 N N . ASN A 1 190 ? 28.438 23.966 7.499 1.00 36.59 190 ASN A N 1
ATOM 1378 C CA . ASN A 1 190 ? 28.098 23.808 6.089 1.00 36.59 190 ASN A CA 1
ATOM 1379 C C . ASN A 1 190 ? 27.568 22.381 5.811 1.00 36.59 190 ASN A C 1
ATOM 1381 O O . ASN A 1 190 ? 28.299 21.500 5.360 1.00 36.59 190 ASN A O 1
ATOM 1385 N N . HIS A 1 191 ? 26.310 22.112 6.151 1.00 32.22 191 HIS A N 1
ATOM 1386 C CA . HIS A 1 191 ? 25.582 20.884 5.848 1.00 32.22 191 HIS A CA 1
ATOM 1387 C C . HIS A 1 191 ? 24.331 21.278 5.075 1.00 32.22 191 HIS A C 1
ATOM 1389 O O . HIS A 1 191 ? 23.525 22.079 5.540 1.00 32.22 191 HIS A O 1
ATOM 1395 N N . ARG A 1 192 ? 24.166 20.718 3.869 1.00 34.06 192 ARG A N 1
ATOM 1396 C CA . ARG A 1 192 ? 22.904 20.790 3.122 1.00 34.06 192 ARG A CA 1
ATOM 1397 C C . ARG A 1 192 ? 21.775 20.440 4.087 1.00 34.06 192 ARG A C 1
ATOM 1399 O O . ARG A 1 192 ? 21.714 19.290 4.516 1.00 34.06 192 ARG A O 1
ATOM 1406 N N . ALA A 1 193 ? 20.933 21.423 4.410 1.00 31.86 193 ALA A N 1
ATOM 1407 C CA . ALA A 1 193 ? 19.779 21.276 5.284 1.00 31.86 193 ALA A CA 1
ATOM 1408 C C . ALA A 1 193 ? 19.018 20.005 4.892 1.00 31.86 193 ALA A C 1
ATOM 1410 O O . ALA A 1 193 ? 18.425 19.911 3.812 1.00 31.86 193 ALA A O 1
ATOM 1411 N N . GLY A 1 194 ? 19.148 18.973 5.725 1.00 32.53 194 GLY A N 1
ATOM 1412 C CA . GLY A 1 194 ? 18.515 17.692 5.496 1.00 32.53 194 GLY A CA 1
ATOM 1413 C C . GLY A 1 194 ? 17.022 17.899 5.640 1.00 32.53 194 GLY A C 1
ATOM 1414 O O . GLY A 1 194 ? 16.539 18.052 6.754 1.00 32.53 194 GLY A O 1
ATOM 1415 N N . ILE A 1 195 ? 16.296 17.919 4.524 1.00 38.84 195 ILE A N 1
ATOM 1416 C CA . ILE A 1 195 ? 14.835 17.863 4.542 1.00 38.84 195 ILE A CA 1
ATOM 1417 C C . ILE A 1 195 ? 14.470 16.625 5.368 1.00 38.84 195 ILE A C 1
ATOM 1419 O O . ILE A 1 195 ? 14.754 15.496 4.955 1.00 38.84 195 ILE A O 1
ATOM 1423 N N . THR A 1 196 ? 13.907 16.828 6.559 1.00 51.19 196 THR A N 1
ATOM 1424 C CA . THR A 1 196 ? 13.390 15.743 7.388 1.00 51.19 196 THR A CA 1
ATOM 1425 C C . THR A 1 196 ? 12.309 15.034 6.577 1.00 51.19 196 THR A C 1
ATOM 1427 O O . THR A 1 196 ? 11.345 15.640 6.104 1.00 51.19 196 THR A O 1
ATOM 1430 N N . ALA A 1 197 ? 12.528 13.748 6.297 1.00 57.50 197 ALA A N 1
ATOM 1431 C CA . ALA A 1 197 ? 11.605 12.981 5.474 1.00 57.50 197 ALA A CA 1
ATOM 1432 C C . ALA A 1 197 ? 10.247 12.881 6.199 1.00 57.50 197 ALA A C 1
ATOM 1434 O O . ALA A 1 197 ? 10.224 12.661 7.414 1.00 57.50 197 ALA A O 1
ATOM 1435 N N . PRO A 1 198 ? 9.115 13.071 5.499 1.00 69.00 198 PRO A N 1
ATOM 1436 C CA . PRO A 1 198 ? 7.823 13.215 6.155 1.00 69.00 198 PRO A CA 1
ATOM 1437 C C . PRO A 1 198 ? 7.399 11.905 6.831 1.00 69.00 198 PRO A C 1
ATOM 1439 O O . PRO A 1 198 ? 7.318 10.856 6.189 1.00 69.00 198 PRO A O 1
ATOM 1442 N N . LEU A 1 199 ? 7.084 11.990 8.125 1.00 85.56 199 LEU A N 1
ATOM 1443 C CA . LEU A 1 199 ? 6.608 10.866 8.941 1.00 85.56 199 LEU A CA 1
ATOM 1444 C C . LEU A 1 199 ? 5.130 10.528 8.693 1.00 85.56 199 LEU A C 1
ATOM 1446 O O . LEU A 1 199 ? 4.700 9.416 8.978 1.00 85.56 199 LEU A O 1
ATOM 1450 N N . LEU A 1 200 ? 4.370 11.450 8.099 1.00 89.81 200 LEU A N 1
ATOM 1451 C CA . LEU A 1 200 ? 3.026 11.200 7.590 1.00 89.81 200 LEU A CA 1
ATOM 1452 C C . LEU A 1 200 ? 3.051 11.184 6.064 1.00 89.81 200 LEU A C 1
ATOM 1454 O O . LEU A 1 200 ? 3.430 12.168 5.424 1.00 89.81 200 LEU A O 1
ATOM 1458 N N . ARG A 1 201 ? 2.609 10.074 5.478 1.00 92.19 201 ARG A N 1
ATOM 1459 C CA . ARG A 1 201 ? 2.514 9.893 4.026 1.00 92.19 201 ARG A CA 1
ATOM 1460 C C . ARG A 1 201 ? 1.053 9.811 3.627 1.00 92.19 201 ARG A C 1
ATOM 1462 O O . ARG A 1 201 ? 0.245 9.238 4.354 1.00 92.19 201 ARG A O 1
ATOM 1469 N N . ALA A 1 202 ? 0.717 10.395 2.485 1.00 92.88 202 ALA A N 1
ATOM 1470 C CA . ALA A 1 202 ? -0.663 10.499 2.048 1.00 92.88 202 ALA A CA 1
ATOM 1471 C C . ALA A 1 202 ? -0.807 10.330 0.539 1.00 92.88 202 ALA A C 1
ATOM 1473 O O . ALA A 1 202 ? -0.047 10.904 -0.246 1.00 92.88 202 ALA A O 1
ATOM 1474 N N . TYR A 1 203 ? -1.838 9.586 0.158 1.00 93.56 203 TYR A N 1
ATOM 1475 C CA . TYR A 1 203 ? -2.239 9.348 -1.222 1.00 93.56 203 TYR A CA 1
ATOM 1476 C C . TYR A 1 203 ? -3.742 9.564 -1.332 1.00 93.56 203 TYR A C 1
ATOM 1478 O O . TYR A 1 203 ? -4.488 9.166 -0.442 1.00 93.56 203 TYR A O 1
ATOM 1486 N N . ALA A 1 204 ? -4.191 10.208 -2.405 1.00 91.94 204 ALA A N 1
ATOM 1487 C CA . ALA A 1 204 ? -5.600 10.517 -2.605 1.00 91.94 204 ALA A CA 1
ATOM 1488 C C . ALA A 1 204 ? -6.044 10.087 -3.998 1.00 91.94 204 ALA A C 1
ATOM 1490 O O . ALA A 1 204 ? -5.285 10.186 -4.961 1.00 91.94 204 ALA A O 1
ATOM 1491 N N . HIS A 1 205 ? -7.275 9.605 -4.097 1.00 91.00 205 HIS A N 1
ATOM 1492 C CA . HIS A 1 205 ? -7.921 9.207 -5.341 1.00 91.00 205 HIS A CA 1
ATOM 1493 C C . HIS A 1 205 ? -9.366 9.706 -5.332 1.00 91.00 205 HIS A C 1
ATOM 1495 O O . HIS A 1 205 ? -9.944 9.924 -4.263 1.00 91.00 205 HIS A O 1
ATOM 1501 N N . CYS A 1 206 ? -9.996 9.827 -6.503 1.00 87.38 206 CYS A N 1
ATOM 1502 C CA . CYS A 1 206 ? -11.458 9.838 -6.520 1.00 87.38 206 CYS A CA 1
ATOM 1503 C C . CYS A 1 206 ? -11.946 8.544 -5.854 1.00 87.38 206 CYS A C 1
ATOM 1505 O O . CYS A 1 206 ? -11.398 7.464 -6.121 1.00 87.38 206 CYS A O 1
ATOM 1507 N N . ALA A 1 207 ? -12.954 8.650 -4.992 1.00 87.69 207 ALA A N 1
ATOM 1508 C CA . ALA A 1 207 ? -13.565 7.489 -4.371 1.00 87.69 207 ALA A CA 1
ATOM 1509 C C . ALA A 1 207 ? -14.147 6.581 -5.459 1.00 87.69 207 ALA A C 1
ATOM 1511 O O . ALA A 1 207 ? -14.725 7.043 -6.447 1.00 87.69 207 ALA A O 1
ATOM 1512 N N . ARG A 1 208 ? -13.944 5.275 -5.311 1.00 84.88 208 ARG A N 1
ATOM 1513 C CA . ARG A 1 208 ? -14.491 4.291 -6.239 1.00 84.88 208 ARG A CA 1
ATOM 1514 C C . ARG A 1 208 ? -15.997 4.163 -5.997 1.00 84.88 208 ARG A C 1
ATOM 1516 O O . ARG A 1 208 ? -16.417 3.763 -4.917 1.00 84.88 208 ARG A O 1
ATOM 1523 N N . SER A 1 209 ? -16.797 4.466 -7.014 1.00 66.94 209 SER A N 1
ATOM 1524 C CA . SER A 1 209 ? -18.212 4.104 -7.045 1.00 66.94 209 SER A CA 1
ATOM 1525 C C . SER A 1 209 ? -18.332 2.581 -7.150 1.00 66.94 209 SER A C 1
ATOM 1527 O O . SER A 1 209 ? -17.632 1.936 -7.934 1.00 66.94 209 SER A O 1
ATOM 1529 N N . SER A 1 210 ? -19.171 1.973 -6.315 1.00 49.38 210 SER A N 1
ATOM 1530 C CA . SER A 1 210 ? -19.299 0.513 -6.280 1.00 49.38 210 SER A CA 1
ATOM 1531 C C . SER A 1 210 ? -20.060 0.006 -7.520 1.00 49.38 210 SER A C 1
ATOM 1533 O O . SER A 1 210 ? -21.187 0.458 -7.730 1.00 49.38 210 SER A O 1
ATOM 1535 N N . PRO A 1 211 ? -19.525 -0.954 -8.311 1.00 39.22 211 PRO A N 1
ATOM 1536 C CA . PRO A 1 211 ? -20.223 -1.517 -9.479 1.00 39.22 211 PRO A CA 1
ATOM 1537 C C . PRO A 1 211 ? -21.509 -2.293 -9.135 1.00 39.22 211 PRO A C 1
ATOM 1539 O O . PRO A 1 211 ? -22.393 -2.415 -9.970 1.00 39.22 211 PRO A O 1
ATOM 1542 N N . GLY A 1 212 ? -21.646 -2.795 -7.902 1.00 40.31 212 GLY A N 1
ATOM 1543 C CA . GLY A 1 212 ? -22.800 -3.596 -7.460 1.00 40.31 212 GLY A CA 1
ATOM 1544 C C . GLY A 1 212 ? -24.024 -2.804 -6.983 1.00 40.31 212 GLY A C 1
ATOM 1545 O O . GLY A 1 212 ? -24.906 -3.378 -6.363 1.00 40.31 212 GLY A O 1
ATOM 1546 N N . HIS A 1 213 ? -24.072 -1.489 -7.196 1.00 38.47 213 HIS A N 1
ATOM 1547 C CA . HIS A 1 213 ? -25.107 -0.619 -6.613 1.00 38.47 213 HIS A CA 1
ATOM 1548 C C . HIS A 1 213 ? -26.140 -0.099 -7.618 1.00 38.47 213 HIS A C 1
ATOM 1550 O O . HIS A 1 213 ? -27.173 0.407 -7.195 1.00 38.47 213 HIS A O 1
ATOM 1556 N N . ALA A 1 214 ? -25.922 -0.267 -8.926 1.00 35.84 214 ALA A N 1
ATOM 1557 C CA . ALA A 1 214 ? -26.967 0.017 -9.914 1.00 35.84 214 ALA A CA 1
ATOM 1558 C C . ALA A 1 214 ? -28.162 -0.960 -9.801 1.00 35.84 214 ALA A C 1
ATOM 1560 O O . ALA A 1 214 ? -29.250 -0.634 -10.255 1.00 35.84 214 ALA A O 1
ATOM 1561 N N . ALA A 1 215 ? -27.979 -2.124 -9.159 1.00 33.75 215 ALA A N 1
ATOM 1562 C CA . ALA A 1 215 ? -29.020 -3.141 -8.971 1.00 33.75 215 ALA A CA 1
ATOM 1563 C C . ALA A 1 215 ? -29.661 -3.162 -7.562 1.00 33.75 215 ALA A C 1
ATOM 1565 O O . ALA A 1 215 ? -30.748 -3.705 -7.405 1.00 33.75 215 ALA A O 1
ATOM 1566 N N . HIS A 1 216 ? -29.032 -2.560 -6.540 1.00 34.41 216 HIS A N 1
ATOM 1567 C CA . HIS A 1 216 ? -29.538 -2.560 -5.151 1.00 34.41 216 HIS A CA 1
ATOM 1568 C C . HIS A 1 216 ? -30.389 -1.336 -4.779 1.00 34.41 216 HIS A C 1
ATOM 1570 O O . HIS A 1 216 ? -31.019 -1.326 -3.726 1.00 34.41 216 HIS A O 1
ATOM 1576 N N . ALA A 1 217 ? -30.482 -0.327 -5.651 1.00 36.53 217 ALA A N 1
ATOM 1577 C CA . ALA A 1 217 ? -31.355 0.832 -5.440 1.00 36.53 217 ALA A CA 1
ATOM 1578 C C . ALA A 1 217 ? -32.866 0.486 -5.422 1.00 36.53 217 ALA A C 1
ATOM 1580 O O . ALA A 1 217 ? -33.685 1.360 -5.163 1.00 36.53 217 ALA A O 1
ATOM 1581 N N . ALA A 1 218 ? -33.239 -0.778 -5.665 1.00 38.34 218 ALA A N 1
ATOM 1582 C CA . ALA A 1 218 ? -34.613 -1.274 -5.599 1.00 38.34 218 ALA A CA 1
ATOM 1583 C C . ALA A 1 218 ? -34.991 -1.944 -4.256 1.00 38.34 218 ALA A C 1
ATOM 1585 O O . ALA A 1 218 ? -36.148 -2.322 -4.098 1.00 38.34 218 ALA A O 1
ATOM 1586 N N . SER A 1 219 ? -34.064 -2.116 -3.296 1.00 36.69 219 SER A N 1
ATOM 1587 C CA . SER A 1 219 ? -34.310 -2.926 -2.082 1.00 36.69 219 SER A CA 1
ATOM 1588 C C . SER A 1 219 ? -34.413 -2.164 -0.751 1.00 36.69 219 SER A C 1
ATOM 1590 O O . SER A 1 219 ? -34.427 -2.810 0.289 1.00 36.69 219 SER A O 1
ATOM 1592 N N . GLY A 1 220 ? -34.506 -0.828 -0.748 1.00 34.16 220 GLY A N 1
ATOM 1593 C CA . GLY A 1 220 ? -34.874 -0.054 0.455 1.00 34.16 220 GLY A CA 1
ATOM 1594 C C . GLY A 1 220 ? -33.945 -0.188 1.675 1.00 34.16 220 GLY A C 1
ATOM 1595 O O . GLY A 1 220 ? -34.395 0.023 2.796 1.00 34.16 220 GLY A O 1
ATOM 1596 N N . ASP A 1 221 ? -32.675 -0.551 1.480 1.00 40.03 221 ASP A N 1
ATOM 1597 C CA . ASP A 1 221 ? -31.672 -0.636 2.549 1.00 40.03 221 ASP A CA 1
ATOM 1598 C C . ASP A 1 221 ? -30.950 0.718 2.703 1.00 40.03 221 ASP A C 1
ATOM 1600 O O . ASP A 1 221 ? -30.292 1.190 1.774 1.00 40.03 221 ASP A O 1
ATOM 1604 N N . ASP A 1 222 ? -31.071 1.331 3.885 1.00 40.84 222 ASP A N 1
ATOM 1605 C CA . ASP A 1 222 ? -30.496 2.633 4.276 1.00 40.84 222 ASP A CA 1
ATOM 1606 C C . ASP A 1 222 ? -28.981 2.584 4.583 1.00 40.84 222 ASP A C 1
ATOM 1608 O O . ASP A 1 222 ? -28.391 3.522 5.130 1.00 40.84 222 ASP A O 1
ATOM 1612 N N . SER A 1 223 ? -28.302 1.496 4.214 1.00 40.34 223 SER A N 1
ATOM 1613 C CA . SER A 1 223 ? -26.842 1.404 4.232 1.00 40.34 223 SER A CA 1
ATOM 1614 C C . SER A 1 223 ? -26.227 2.484 3.324 1.00 40.34 223 SER A C 1
ATOM 1616 O O . SER A 1 223 ? -26.409 2.431 2.108 1.00 40.34 223 SER A O 1
ATOM 1618 N N . PRO A 1 224 ? -25.474 3.480 3.841 1.00 41.69 224 PRO A N 1
ATOM 1619 C CA . PRO A 1 224 ? -25.228 4.674 3.037 1.00 41.69 224 PRO A CA 1
ATOM 1620 C C . PRO A 1 224 ? -24.259 4.383 1.904 1.00 41.69 224 PRO A C 1
ATOM 1622 O O . PRO A 1 224 ? -23.078 4.078 2.110 1.00 41.69 224 PRO A O 1
ATOM 1625 N N . THR A 1 225 ? -24.822 4.474 0.710 1.00 41.78 225 THR A N 1
ATOM 1626 C CA . THR A 1 225 ? -24.216 4.138 -0.560 1.00 41.78 225 THR A CA 1
ATOM 1627 C C . THR A 1 225 ? -23.171 5.194 -0.923 1.00 41.78 225 THR A C 1
ATOM 1629 O O . THR A 1 225 ? -23.397 6.398 -0.830 1.00 41.78 225 THR A O 1
ATOM 1632 N N . LEU A 1 226 ? -21.991 4.755 -1.363 1.00 47.75 226 LEU A N 1
ATOM 1633 C CA . LEU A 1 226 ? -20.879 5.616 -1.809 1.00 47.75 226 LEU A CA 1
ATOM 1634 C C . LEU A 1 226 ? -21.172 6.352 -3.140 1.00 47.75 226 LEU A C 1
ATOM 1636 O O . LEU A 1 226 ? -20.254 6.799 -3.824 1.00 47.75 226 LEU A O 1
ATOM 1640 N N . ASN A 1 227 ? -22.441 6.435 -3.548 1.00 41.47 227 ASN A N 1
ATOM 1641 C CA . ASN A 1 227 ? -22.823 6.419 -4.957 1.00 41.47 227 ASN A CA 1
ATOM 1642 C C . ASN A 1 227 ? -23.694 7.588 -5.436 1.00 41.47 227 ASN A C 1
ATOM 1644 O O . ASN A 1 227 ? -24.256 7.482 -6.521 1.00 41.47 227 ASN A O 1
ATOM 1648 N N . ALA A 1 228 ? -23.774 8.710 -4.722 1.00 39.88 228 ALA A N 1
ATOM 1649 C CA . ALA A 1 228 ? -24.529 9.856 -5.244 1.00 39.88 228 ALA A CA 1
ATOM 1650 C C . ALA A 1 228 ? -23.679 11.099 -5.580 1.00 39.88 228 ALA A C 1
ATOM 1652 O O . ALA A 1 228 ? -24.076 11.865 -6.450 1.00 39.88 228 ALA A O 1
ATOM 1653 N N . TRP A 1 229 ? -22.503 11.312 -4.970 1.00 45.94 229 TRP A N 1
ATOM 1654 C CA . TRP A 1 229 ? -21.731 12.555 -5.159 1.00 45.94 229 TRP A CA 1
ATOM 1655 C C . TRP A 1 229 ? -20.222 12.283 -5.083 1.00 45.94 229 TRP A C 1
ATOM 1657 O O . TRP A 1 229 ? -19.773 11.513 -4.237 1.00 45.94 229 TRP A O 1
ATOM 1667 N N . GLY A 1 230 ? -19.439 12.881 -5.989 1.00 66.75 230 GLY A N 1
ATOM 1668 C CA . GLY A 1 230 ? -18.001 12.638 -6.167 1.00 66.75 230 GLY A CA 1
ATOM 1669 C C . GLY A 1 230 ? -17.167 12.760 -4.886 1.00 66.75 230 GLY A C 1
ATOM 1670 O O . GLY A 1 230 ? -16.767 13.854 -4.497 1.00 66.75 230 GLY A O 1
ATOM 1671 N N . GLY A 1 231 ? -16.873 11.619 -4.258 1.00 79.50 231 GLY A N 1
ATOM 1672 C CA . GLY A 1 231 ? -16.057 11.533 -3.049 1.00 79.50 231 GLY A CA 1
ATOM 1673 C C . GLY A 1 231 ? -14.554 11.490 -3.327 1.00 79.50 231 GLY A C 1
ATOM 1674 O O . GLY A 1 231 ? -14.101 11.165 -4.428 1.00 79.50 231 GLY A O 1
ATOM 1675 N N . VAL A 1 232 ? -13.767 11.759 -2.288 1.00 84.75 232 VAL A N 1
ATOM 1676 C CA . VAL A 1 232 ? -12.312 11.579 -2.279 1.00 84.75 232 VAL A CA 1
ATOM 1677 C C . VAL A 1 232 ? -11.976 10.496 -1.267 1.00 84.75 232 VAL A C 1
ATOM 1679 O O . VAL A 1 232 ? -12.404 10.563 -0.117 1.00 84.75 232 VAL A O 1
ATOM 1682 N N . ALA A 1 233 ? -11.201 9.505 -1.690 1.00 90.44 233 ALA A N 1
ATOM 1683 C CA . ALA A 1 233 ? -10.639 8.510 -0.795 1.00 90.44 233 ALA A CA 1
ATOM 1684 C C . ALA A 1 233 ? -9.184 8.892 -0.498 1.00 90.44 233 ALA A C 1
ATOM 1686 O O . ALA A 1 233 ? -8.407 9.150 -1.421 1.00 90.44 233 ALA A O 1
ATOM 1687 N N . VAL A 1 234 ? -8.822 8.939 0.786 1.00 92.06 234 VAL A N 1
ATOM 1688 C CA . VAL A 1 234 ? -7.472 9.293 1.245 1.00 92.06 234 VAL A CA 1
ATOM 1689 C C . VAL A 1 234 ? -6.879 8.129 2.033 1.00 92.06 234 VAL A C 1
ATOM 1691 O O . VAL A 1 234 ? -7.476 7.651 2.992 1.00 92.06 234 VAL A O 1
ATOM 1694 N N . LEU A 1 235 ? -5.696 7.680 1.624 1.00 95.44 235 LEU A N 1
ATOM 1695 C CA . LEU A 1 235 ? -4.845 6.764 2.374 1.00 95.44 235 LEU A CA 1
ATOM 1696 C C . LEU A 1 235 ? -3.833 7.591 3.167 1.00 95.44 235 LEU A C 1
ATOM 1698 O O . LEU A 1 235 ? -3.072 8.354 2.572 1.00 95.44 235 LEU A O 1
ATOM 1702 N N . LEU A 1 236 ? -3.804 7.403 4.484 1.00 94.44 236 LEU A N 1
ATOM 1703 C CA . LEU A 1 236 ? -2.849 8.030 5.396 1.00 94.44 236 LEU A CA 1
ATOM 1704 C C . LEU A 1 236 ? -1.983 6.948 6.046 1.00 94.44 236 LEU A C 1
ATOM 1706 O O . LEU A 1 236 ? -2.505 5.965 6.567 1.00 94.44 236 LEU A O 1
ATOM 1710 N N . LEU A 1 237 ? -0.665 7.138 6.029 1.00 94.62 237 LEU A N 1
ATOM 1711 C CA . LEU A 1 237 ? 0.310 6.260 6.674 1.00 94.62 237 LEU A CA 1
ATOM 1712 C C . LEU A 1 237 ? 1.109 7.072 7.687 1.00 94.62 237 LEU A C 1
ATOM 1714 O O . LEU A 1 237 ? 1.936 7.902 7.303 1.00 94.62 237 LEU A O 1
ATOM 1718 N N . ASN A 1 238 ? 0.860 6.828 8.970 1.00 91.75 238 ASN A N 1
ATOM 1719 C CA . ASN A 1 238 ? 1.642 7.413 10.051 1.00 91.75 238 ASN A CA 1
ATOM 1720 C C . ASN A 1 238 ? 2.825 6.497 10.395 1.00 91.75 238 ASN A C 1
ATOM 1722 O O . ASN A 1 238 ? 2.638 5.420 10.958 1.00 91.75 238 ASN A O 1
ATOM 1726 N N . LEU A 1 239 ? 4.035 6.923 10.045 1.00 91.75 239 LEU A N 1
ATOM 1727 C CA . LEU A 1 239 ? 5.278 6.198 10.311 1.00 91.75 239 LEU A CA 1
ATOM 1728 C C . LEU A 1 239 ? 5.852 6.488 11.701 1.00 91.75 239 LEU A C 1
ATOM 1730 O O . LEU A 1 239 ? 6.778 5.799 12.129 1.00 91.75 239 LEU A O 1
ATOM 1734 N N . ALA A 1 240 ? 5.321 7.493 12.401 1.00 85.38 240 ALA A N 1
ATOM 1735 C CA . ALA A 1 240 ? 5.759 7.889 13.727 1.00 85.38 240 ALA A CA 1
ATOM 1736 C C . ALA A 1 240 ? 4.797 7.348 14.797 1.00 85.38 240 ALA A C 1
ATOM 1738 O O . ALA A 1 240 ? 3.733 7.924 15.025 1.00 85.38 240 ALA A O 1
ATOM 1739 N N . PRO A 1 241 ? 5.154 6.262 15.505 1.00 73.94 241 PRO A N 1
ATOM 1740 C CA . PRO A 1 241 ? 4.252 5.622 16.463 1.00 73.94 241 PRO A CA 1
ATOM 1741 C C . PRO A 1 241 ? 3.913 6.497 17.680 1.00 73.94 241 PRO A C 1
ATOM 1743 O O . PRO A 1 241 ? 2.937 6.219 18.368 1.00 73.94 241 PRO A O 1
ATOM 1746 N N . SER A 1 242 ? 4.710 7.531 17.955 1.00 78.25 242 SER A N 1
ATOM 1747 C CA . SER A 1 242 ? 4.545 8.447 19.088 1.00 78.25 242 SER A CA 1
ATOM 1748 C C . SER A 1 242 ? 3.968 9.811 18.705 1.00 78.25 242 SER A C 1
ATOM 1750 O O . SER A 1 242 ? 3.808 10.657 19.579 1.00 78.25 242 SER A O 1
ATOM 1752 N N . ILE A 1 243 ? 3.675 10.050 17.423 1.00 79.94 243 ILE A N 1
ATOM 1753 C CA . ILE A 1 243 ? 3.176 11.344 16.946 1.00 79.94 243 ILE A CA 1
ATOM 1754 C C . ILE A 1 243 ? 1.745 11.166 16.455 1.00 79.94 243 ILE A C 1
ATOM 1756 O O . ILE A 1 243 ? 1.460 10.310 15.620 1.00 79.94 243 ILE A O 1
ATOM 1760 N N . THR A 1 244 ? 0.843 12.003 16.961 1.00 78.88 244 THR A N 1
ATOM 1761 C CA . THR A 1 244 ? -0.514 12.130 16.421 1.00 78.88 244 THR A CA 1
ATOM 1762 C C . THR A 1 244 ? -0.531 13.271 15.412 1.00 78.88 244 THR A C 1
ATOM 1764 O O . THR A 1 244 ? -0.014 14.352 15.681 1.00 78.88 244 THR A O 1
ATOM 1767 N N . HIS A 1 245 ? -1.125 13.041 14.245 1.00 78.50 245 HIS A N 1
ATOM 1768 C CA . HIS A 1 245 ? -1.244 14.052 13.200 1.00 78.50 245 HIS A CA 1
ATOM 1769 C C . HIS A 1 245 ? -2.708 14.420 12.984 1.00 78.50 245 HIS A C 1
ATOM 1771 O O . HIS A 1 245 ? -3.518 13.526 12.767 1.00 78.50 245 HIS A O 1
ATOM 1777 N N . GLY A 1 246 ? -3.014 15.720 12.975 1.00 75.12 246 GLY A N 1
ATOM 1778 C CA . GLY A 1 246 ? -4.312 16.228 12.536 1.00 75.12 246 GLY A CA 1
ATOM 1779 C C . GLY A 1 246 ? -4.341 16.421 11.019 1.00 75.12 246 GLY A C 1
ATOM 1780 O O . GLY A 1 246 ? -3.470 17.079 10.451 1.00 75.12 246 GLY A O 1
ATOM 1781 N N . VAL A 1 247 ? -5.333 15.873 10.329 1.00 76.12 247 VAL A N 1
ATOM 1782 C CA . VAL A 1 247 ? -5.467 15.997 8.871 1.00 76.12 247 VAL A CA 1
ATOM 1783 C C . VAL A 1 247 ? -6.791 16.662 8.525 1.00 76.12 247 VAL A C 1
ATOM 1785 O O . VAL A 1 247 ? -7.852 16.198 8.931 1.00 76.12 247 VAL A O 1
ATOM 1788 N N . GLY A 1 248 ? -6.730 17.747 7.748 1.00 71.25 248 GLY A N 1
ATOM 1789 C CA . GLY A 1 248 ? -7.903 18.511 7.323 1.00 71.25 248 GLY A CA 1
ATOM 1790 C C . GLY A 1 248 ? -8.047 18.539 5.804 1.00 71.25 248 GLY A C 1
ATOM 1791 O O . GLY A 1 248 ? -7.108 18.845 5.075 1.00 71.25 248 GLY A O 1
ATOM 1792 N N . LEU A 1 249 ? -9.242 18.264 5.293 1.00 71.38 249 LEU A N 1
ATOM 1793 C CA . LEU A 1 249 ? -9.515 18.385 3.859 1.00 71.38 249 LEU A CA 1
ATOM 1794 C C . LEU A 1 249 ? -9.850 19.844 3.508 1.00 71.38 249 LEU A C 1
ATOM 1796 O O . LEU A 1 249 ? -10.708 20.447 4.149 1.00 71.38 249 LEU A O 1
ATOM 1800 N N . ALA A 1 250 ? -9.204 20.411 2.484 1.00 68.19 250 ALA A N 1
ATOM 1801 C CA . ALA A 1 250 ? -9.531 21.733 1.947 1.00 68.19 250 ALA A CA 1
ATOM 1802 C C . ALA A 1 250 ? -10.003 21.627 0.484 1.00 68.19 250 ALA A C 1
ATOM 1804 O O . ALA A 1 250 ? -9.760 20.633 -0.199 1.00 68.19 250 ALA A O 1
ATOM 1805 N N . GLY A 1 251 ? -10.719 22.645 -0.001 1.00 63.44 251 GLY A N 1
ATOM 1806 C CA . GLY A 1 251 ? -11.216 22.678 -1.384 1.00 63.44 251 GLY A CA 1
ATOM 1807 C C . GLY A 1 251 ? -12.326 21.666 -1.701 1.00 63.44 251 GLY A C 1
ATOM 1808 O O . GLY A 1 251 ? -12.587 21.405 -2.871 1.00 63.44 251 GLY A O 1
ATOM 1809 N N . LEU A 1 252 ? -12.979 21.091 -0.685 1.00 63.31 252 LEU A N 1
ATOM 1810 C CA . LEU A 1 252 ? -14.255 20.400 -0.876 1.00 63.31 252 LEU A CA 1
ATOM 1811 C C . LEU A 1 252 ? -15.352 21.449 -1.099 1.00 63.31 252 LEU A C 1
ATOM 1813 O O . LEU A 1 252 ? -15.330 22.505 -0.461 1.00 63.31 252 LEU A O 1
ATOM 1817 N N . ALA A 1 253 ? -16.288 21.169 -2.011 1.00 57.41 253 ALA A N 1
ATOM 1818 C CA . ALA A 1 253 ? -17.434 22.041 -2.243 1.00 57.41 253 ALA A CA 1
ATOM 1819 C C . ALA A 1 253 ? -18.141 22.316 -0.908 1.00 57.41 253 ALA A C 1
ATOM 1821 O O . ALA A 1 253 ? -18.408 21.388 -0.142 1.00 57.41 253 ALA A O 1
ATOM 1822 N N . ARG A 1 254 ? -18.396 23.595 -0.612 1.00 53.72 254 ARG A N 1
ATOM 1823 C CA . ARG A 1 254 ? -19.152 23.992 0.576 1.00 53.72 254 ARG A CA 1
ATOM 1824 C C . ARG A 1 254 ? -20.595 23.547 0.384 1.00 53.72 254 ARG A C 1
ATOM 1826 O O . ARG A 1 254 ? -21.336 24.177 -0.359 1.00 53.72 254 ARG A O 1
ATOM 1833 N N . THR A 1 255 ? -20.954 22.444 1.016 1.00 57.84 255 THR A N 1
ATOM 1834 C CA . THR A 1 255 ? -22.339 22.030 1.224 1.00 57.84 255 THR A CA 1
ATOM 1835 C C . THR A 1 255 ? -22.800 22.540 2.589 1.00 57.84 255 THR A C 1
ATOM 1837 O O . THR A 1 255 ? -21.981 22.677 3.500 1.00 57.84 255 THR A O 1
ATOM 1840 N N . ASP A 1 256 ? -24.097 22.811 2.742 1.00 57.00 256 ASP A N 1
ATOM 1841 C CA . ASP A 1 256 ? -24.680 23.356 3.984 1.00 57.00 256 ASP A CA 1
ATOM 1842 C C . ASP A 1 256 ? -24.459 22.443 5.206 1.00 57.00 256 ASP A C 1
ATOM 1844 O O . ASP A 1 256 ? -24.457 22.901 6.347 1.00 57.00 256 ASP A O 1
ATOM 1848 N N . ALA A 1 257 ? -24.190 21.156 4.962 1.00 60.28 257 ALA A N 1
ATOM 1849 C CA . ALA A 1 257 ? -23.664 20.208 5.936 1.00 60.28 257 ALA A CA 1
ATOM 1850 C C . ALA A 1 257 ? -22.346 19.602 5.418 1.00 60.28 257 ALA A C 1
ATOM 1852 O O . ALA A 1 257 ? -22.287 19.231 4.241 1.00 60.28 257 ALA A O 1
ATOM 1853 N N . PRO A 1 258 ? -21.291 19.464 6.246 1.00 61.62 258 PRO A N 1
ATOM 1854 C CA . PRO A 1 258 ? -20.064 18.794 5.830 1.00 61.62 258 PRO A CA 1
ATOM 1855 C C . PRO A 1 258 ? -20.371 17.351 5.388 1.00 61.62 258 PRO A C 1
ATOM 1857 O O . PRO A 1 258 ? -21.168 16.671 6.041 1.00 61.62 258 PRO A O 1
ATOM 1860 N N . PRO A 1 259 ? -19.763 16.864 4.290 1.00 65.75 259 PRO A N 1
ATOM 1861 C CA . PRO A 1 259 ? -20.032 15.520 3.799 1.00 65.75 259 PRO A CA 1
ATOM 1862 C C . PRO A 1 259 ? -19.646 14.469 4.854 1.00 65.75 259 PRO A C 1
ATOM 1864 O O . PRO A 1 259 ? -18.663 14.663 5.578 1.00 65.75 259 PRO A O 1
ATOM 1867 N N . PRO A 1 260 ? -20.380 13.343 4.946 1.00 74.06 260 PRO A N 1
ATOM 1868 C CA . PRO A 1 260 ? -20.083 12.303 5.921 1.00 74.06 260 PRO A CA 1
ATOM 1869 C C . PRO A 1 260 ? -18.687 11.727 5.677 1.00 74.06 260 PRO A C 1
ATOM 1871 O O . PRO A 1 260 ? -18.357 11.325 4.557 1.00 74.06 260 PRO A O 1
ATOM 1874 N N . ARG A 1 261 ? -17.878 11.637 6.735 1.00 83.75 261 ARG A N 1
ATOM 1875 C CA . ARG A 1 261 ? -16.570 10.983 6.683 1.00 83.75 261 ARG A CA 1
ATOM 1876 C C . ARG A 1 261 ? -16.707 9.511 7.060 1.00 83.75 261 ARG A C 1
ATOM 1878 O O . ARG A 1 261 ? -17.375 9.164 8.035 1.00 83.75 261 ARG A O 1
ATOM 1885 N N . LEU A 1 262 ? -16.072 8.651 6.264 1.00 88.50 262 LEU A N 1
ATOM 1886 C CA . LEU A 1 262 ? -16.041 7.202 6.452 1.00 88.50 262 LEU A CA 1
ATOM 1887 C C . LEU A 1 262 ? -14.615 6.753 6.772 1.00 88.50 262 LEU A C 1
ATOM 1889 O O . LEU A 1 262 ? -13.750 6.769 5.898 1.00 88.50 262 LEU A O 1
ATOM 1893 N N . ASP A 1 263 ? -14.389 6.326 8.011 1.00 90.94 263 ASP A N 1
ATOM 1894 C CA . ASP A 1 263 ? -13.074 5.918 8.497 1.00 90.94 263 ASP A CA 1
ATOM 1895 C C . ASP A 1 263 ? -12.897 4.395 8.415 1.00 90.94 263 ASP A C 1
ATOM 1897 O O . ASP A 1 263 ? -13.747 3.614 8.859 1.00 90.94 263 ASP A O 1
ATOM 1901 N N . PHE A 1 264 ? -11.755 3.973 7.868 1.00 95.25 264 PHE A N 1
ATOM 1902 C CA . PHE A 1 264 ? -11.328 2.576 7.765 1.00 95.25 264 PHE A CA 1
ATOM 1903 C C . PHE A 1 264 ? -9.954 2.412 8.419 1.00 95.25 264 PHE A C 1
ATOM 1905 O O . PHE A 1 264 ? -8.932 2.291 7.743 1.00 95.25 264 PHE A O 1
ATOM 1912 N N . LEU A 1 265 ? -9.916 2.456 9.750 1.00 95.94 265 LEU A N 1
ATOM 1913 C CA . LEU A 1 265 ? -8.667 2.383 10.498 1.00 95.94 265 LEU A CA 1
ATOM 1914 C C . LEU A 1 265 ? -8.228 0.926 10.663 1.00 95.94 265 LEU A C 1
ATOM 1916 O O . LEU A 1 265 ? -8.862 0.165 11.395 1.00 95.94 265 LEU A O 1
ATOM 1920 N N . LEU A 1 266 ? -7.131 0.547 10.006 1.00 97.38 266 LEU A N 1
ATOM 1921 C CA . LEU A 1 266 ? -6.483 -0.742 10.228 1.00 97.38 266 LEU A CA 1
ATOM 1922 C C . LEU A 1 266 ? -5.493 -0.660 11.397 1.00 97.38 266 LEU A C 1
ATOM 1924 O O . LEU A 1 266 ? -4.626 0.212 11.417 1.00 97.38 266 LEU A O 1
ATOM 1928 N N . THR A 1 267 ? -5.584 -1.594 12.343 1.00 96.25 267 THR A N 1
ATOM 1929 C CA . THR A 1 267 ? -4.669 -1.711 13.493 1.00 96.25 267 THR A CA 1
ATOM 1930 C C . THR A 1 267 ? -4.221 -3.158 13.712 1.00 96.25 267 THR A C 1
ATOM 1932 O O . THR A 1 267 ? -4.933 -4.091 13.334 1.00 96.25 267 THR A O 1
ATOM 1935 N N . PRO A 1 268 ? -3.047 -3.405 14.324 1.00 96.81 268 PRO A N 1
ATOM 1936 C CA . PRO A 1 268 ? -2.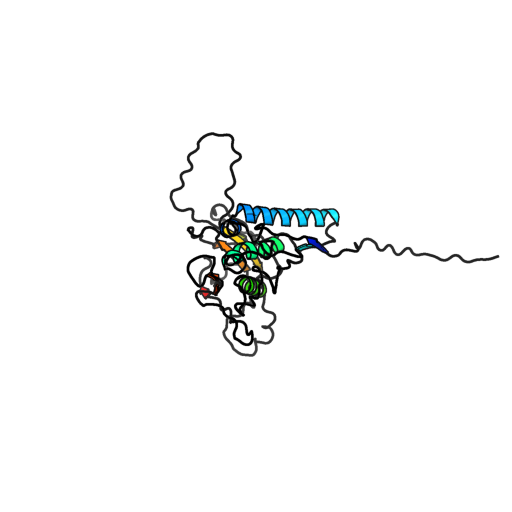674 -4.757 14.723 1.00 96.81 268 PRO A CA 1
ATOM 1937 C C . PRO A 1 268 ? -3.613 -5.258 15.833 1.00 96.81 268 PRO A C 1
ATOM 1939 O O . PRO A 1 268 ? -3.977 -4.505 16.732 1.00 96.81 268 PRO A O 1
ATOM 1942 N N . THR A 1 269 ? -3.974 -6.545 15.820 1.00 95.12 269 THR A N 1
ATOM 1943 C CA . THR A 1 269 ? -4.888 -7.128 16.833 1.00 95.12 269 THR A CA 1
ATOM 1944 C C . THR A 1 269 ? -4.261 -7.317 18.215 1.00 95.12 269 THR A C 1
ATOM 1946 O O . THR A 1 269 ? -4.934 -7.711 19.163 1.00 95.12 269 THR A O 1
ATOM 1949 N N . ARG A 1 270 ? -2.952 -7.092 18.336 1.00 92.38 270 ARG A N 1
ATOM 1950 C CA . ARG A 1 270 ? -2.191 -7.191 19.582 1.00 92.38 270 ARG A CA 1
ATOM 1951 C C . ARG A 1 270 ? -1.082 -6.151 19.590 1.00 92.38 270 ARG A C 1
ATOM 1953 O O . ARG A 1 270 ? -0.719 -5.632 18.536 1.00 92.38 270 ARG A O 1
ATOM 1960 N N . ALA A 1 271 ? -0.510 -5.908 20.766 1.00 87.19 271 ALA A N 1
ATOM 1961 C CA . ALA A 1 271 ? 0.619 -5.002 20.920 1.00 87.19 271 ALA A CA 1
ATOM 1962 C C . ALA A 1 271 ? 1.773 -5.351 19.959 1.00 87.19 271 ALA A C 1
ATOM 1964 O O . ALA A 1 271 ? 2.162 -6.515 19.804 1.00 87.19 271 ALA A O 1
ATOM 1965 N N . GLY A 1 272 ? 2.328 -4.312 19.334 1.00 89.25 272 GLY A N 1
ATOM 1966 C CA . GLY A 1 272 ? 3.435 -4.406 18.388 1.00 89.25 272 GLY A CA 1
ATOM 1967 C C . GLY A 1 272 ? 3.014 -4.645 16.934 1.00 89.25 272 GLY A C 1
ATOM 1968 O O . GLY A 1 272 ? 2.006 -5.269 16.616 1.00 89.25 272 GLY A O 1
ATOM 1969 N N . LEU A 1 273 ? 3.856 -4.183 16.010 1.00 94.00 273 LEU A N 1
ATOM 1970 C CA . LEU A 1 273 ? 3.560 -4.192 14.571 1.00 94.00 273 LEU A CA 1
ATOM 1971 C C . LEU A 1 273 ? 3.811 -5.553 13.896 1.00 94.00 273 LEU A C 1
ATOM 1973 O O . LEU A 1 273 ? 3.505 -5.745 12.725 1.00 94.00 273 LEU A O 1
ATOM 1977 N N . ARG A 1 274 ? 4.333 -6.539 14.632 1.00 96.06 274 ARG A N 1
ATOM 1978 C CA . ARG A 1 274 ? 4.551 -7.916 14.147 1.00 96.06 274 ARG A CA 1
ATOM 1979 C C . ARG A 1 274 ? 3.298 -8.799 14.259 1.00 96.06 274 ARG A C 1
ATOM 1981 O O . ARG A 1 274 ? 3.387 -10.029 14.217 1.00 96.06 274 ARG A O 1
ATOM 1988 N N . ALA A 1 275 ? 2.127 -8.213 14.509 1.00 96.50 275 ALA A N 1
ATOM 1989 C CA . ALA A 1 275 ? 0.880 -8.962 14.599 1.00 96.50 275 ALA A CA 1
ATOM 1990 C C . ALA A 1 275 ? 0.546 -9.598 13.236 1.00 96.50 275 ALA A C 1
ATOM 1992 O O . ALA A 1 275 ? 0.515 -8.884 12.239 1.00 96.50 275 ALA A O 1
ATOM 1993 N N . PRO A 1 276 ? 0.275 -10.914 13.162 1.00 95.69 276 PRO A N 1
ATOM 1994 C CA . PRO A 1 276 ? -0.068 -11.581 11.902 1.00 95.69 276 PRO A CA 1
ATOM 1995 C C . PRO A 1 276 ? -1.539 -11.384 11.506 1.00 95.69 276 PRO A C 1
ATOM 1997 O O . PRO A 1 276 ? -2.031 -12.041 10.596 1.00 95.69 276 PRO A O 1
ATOM 2000 N N . ARG A 1 277 ? -2.271 -10.549 12.248 1.00 96.50 277 ARG A N 1
ATOM 2001 C CA . ARG A 1 277 ? -3.699 -10.296 12.081 1.00 96.50 277 ARG A CA 1
ATOM 2002 C C . ARG A 1 277 ? -3.965 -8.811 12.264 1.00 96.50 277 ARG A C 1
ATOM 2004 O O . ARG A 1 277 ? -3.215 -8.123 12.961 1.00 96.50 277 ARG A O 1
ATOM 2011 N N . VAL A 1 278 ? -5.030 -8.348 11.629 1.00 97.44 278 VAL A N 1
ATOM 2012 C CA . VAL A 1 278 ? -5.409 -6.940 11.563 1.00 97.44 278 VAL A CA 1
ATOM 2013 C C . VAL A 1 278 ? -6.862 -6.775 11.989 1.00 97.44 278 VAL A C 1
ATOM 2015 O O . VAL A 1 278 ? -7.698 -7.637 11.718 1.00 97.44 278 VAL A O 1
ATOM 2018 N N . ALA A 1 279 ? -7.150 -5.677 12.671 1.00 98.06 279 ALA A N 1
ATOM 2019 C CA . ALA A 1 279 ? -8.491 -5.228 12.982 1.00 98.06 279 ALA A CA 1
ATOM 2020 C C . ALA A 1 279 ? -8.855 -4.025 12.111 1.00 98.06 279 ALA A C 1
ATOM 2022 O O . ALA A 1 279 ? -8.005 -3.184 11.831 1.00 98.06 279 ALA A O 1
ATOM 2023 N N . LEU A 1 280 ? -10.119 -3.940 11.709 1.00 97.81 280 LEU A N 1
ATOM 2024 C CA . LEU A 1 280 ? -10.722 -2.759 11.109 1.00 97.81 280 LEU A CA 1
ATOM 2025 C C . LEU A 1 280 ? -11.582 -2.073 12.163 1.00 97.81 280 LEU A C 1
ATOM 2027 O O . LEU A 1 280 ? -12.516 -2.670 12.694 1.00 97.81 280 LEU A O 1
ATOM 2031 N N . ASN A 1 281 ? -11.275 -0.814 12.467 1.00 95.94 281 ASN A N 1
ATOM 2032 C CA . ASN A 1 281 ? -12.022 0.002 13.425 1.00 95.94 281 ASN A CA 1
ATOM 2033 C C . ASN A 1 281 ? -12.170 -0.653 14.817 1.00 95.94 281 ASN A C 1
ATOM 2035 O O . ASN A 1 281 ? -13.133 -0.372 15.530 1.00 95.94 281 ASN A O 1
ATOM 2039 N N . GLY A 1 282 ? -11.203 -1.496 15.203 1.00 95.69 282 GLY A N 1
ATOM 2040 C CA . GLY A 1 282 ? -11.182 -2.245 16.465 1.00 95.69 282 GLY A CA 1
ATOM 2041 C C . GLY A 1 282 ? -11.723 -3.678 16.384 1.00 95.69 282 GLY A C 1
ATOM 2042 O O . GLY A 1 282 ? -11.549 -4.431 17.336 1.00 95.69 282 GLY A O 1
ATOM 2043 N N . VAL A 1 283 ? -12.318 -4.087 15.258 1.00 96.81 283 VAL A N 1
ATOM 2044 C CA . VAL A 1 283 ? -12.862 -5.441 15.063 1.00 96.81 283 VAL A CA 1
ATOM 2045 C C . VAL A 1 283 ? -11.917 -6.271 14.206 1.00 96.81 283 VAL A C 1
ATOM 2047 O O . VAL A 1 283 ? -11.561 -5.876 13.098 1.00 96.81 283 VAL A O 1
ATOM 2050 N N . GLU A 1 284 ? -11.499 -7.430 14.706 1.00 97.44 284 GLU A N 1
ATOM 2051 C CA . GLU A 1 284 ? -10.590 -8.317 13.984 1.00 97.44 284 GLU A CA 1
ATOM 2052 C C . GLU A 1 284 ? -11.187 -8.818 12.657 1.00 97.44 284 GLU A C 1
ATOM 2054 O O . GLU A 1 284 ? -12.302 -9.335 12.615 1.00 97.44 284 GLU A O 1
ATOM 2059 N N . LEU A 1 285 ? -10.409 -8.725 11.574 1.00 97.56 285 LEU A N 1
ATOM 2060 C CA . LEU A 1 285 ? -10.786 -9.261 10.271 1.00 97.56 285 LEU A CA 1
ATOM 2061 C C . LEU A 1 285 ? -10.365 -10.729 10.146 1.00 97.56 285 LEU A C 1
ATOM 2063 O O . LEU A 1 285 ? -9.179 -11.069 10.226 1.00 97.56 285 LEU A O 1
ATOM 2067 N N . ARG A 1 286 ? -11.343 -11.605 9.905 1.00 96.44 286 ARG A N 1
ATOM 2068 C CA . ARG A 1 286 ? -11.132 -13.032 9.640 1.00 96.44 286 ARG A CA 1
ATOM 2069 C C . ARG A 1 286 ? -12.000 -13.498 8.490 1.00 96.44 286 ARG A C 1
ATOM 2071 O O . ARG A 1 286 ? -13.193 -13.216 8.481 1.00 96.44 286 ARG A O 1
ATOM 2078 N N . ALA A 1 287 ? -11.408 -14.253 7.571 1.00 96.06 287 ALA A N 1
ATOM 2079 C CA . ALA A 1 287 ? -12.195 -15.043 6.643 1.00 96.06 287 ALA A CA 1
ATOM 2080 C C . ALA A 1 287 ? -12.853 -16.201 7.405 1.00 96.06 287 ALA A C 1
ATOM 2082 O O . ALA A 1 287 ? -12.262 -16.753 8.347 1.00 96.06 287 ALA A O 1
ATOM 2083 N N . ALA A 1 288 ? -14.072 -16.542 7.000 1.00 95.44 288 ALA A N 1
ATOM 2084 C CA . ALA A 1 288 ? -14.767 -17.733 7.459 1.00 95.44 288 ALA A CA 1
ATOM 2085 C C . ALA A 1 288 ? -14.100 -19.004 6.896 1.00 95.44 288 ALA A C 1
ATOM 2087 O O . ALA A 1 288 ? -13.229 -18.943 6.025 1.00 95.44 288 ALA A O 1
ATOM 2088 N N . ALA A 1 289 ? -14.474 -20.168 7.431 1.00 92.69 289 ALA A N 1
ATOM 2089 C CA . ALA A 1 289 ? -13.844 -21.446 7.084 1.00 92.69 289 ALA A CA 1
ATOM 2090 C C . ALA A 1 289 ? -14.028 -21.842 5.606 1.00 92.69 289 ALA A C 1
ATOM 2092 O O . ALA A 1 289 ? -13.185 -22.541 5.052 1.00 92.69 289 ALA A O 1
ATOM 2093 N N . ASP A 1 290 ? -15.102 -21.369 4.979 1.00 94.31 290 ASP A N 1
ATOM 2094 C CA . ASP A 1 290 ? -15.427 -21.532 3.559 1.00 94.31 290 ASP A CA 1
ATOM 2095 C C . ASP A 1 290 ? -14.691 -20.529 2.644 1.00 94.31 290 ASP A C 1
ATOM 2097 O O . ASP A 1 290 ? -14.848 -20.563 1.427 1.00 94.31 290 ASP A O 1
ATOM 2101 N N . GLY A 1 291 ? -13.883 -19.630 3.216 1.00 91.62 291 GLY A N 1
ATOM 2102 C CA . GLY A 1 291 ? -13.191 -18.566 2.492 1.00 91.62 291 GLY A CA 1
ATOM 2103 C C . GLY A 1 291 ? -14.004 -17.280 2.324 1.00 91.62 291 GLY A C 1
ATOM 2104 O O . GLY A 1 291 ? -13.486 -16.321 1.744 1.00 91.62 291 GLY A O 1
ATOM 2105 N N . THR A 1 292 ? -15.229 -17.210 2.856 1.00 95.25 292 THR A N 1
ATOM 2106 C CA . THR A 1 292 ? -16.044 -15.991 2.819 1.00 95.25 292 THR A CA 1
ATOM 2107 C C . THR A 1 292 ? -15.324 -14.857 3.550 1.00 95.25 292 THR A C 1
ATOM 2109 O O . THR A 1 292 ? -14.891 -14.989 4.699 1.00 95.25 292 THR A O 1
ATOM 2112 N N . LEU A 1 293 ? -15.160 -13.723 2.862 1.00 95.38 293 LEU A N 1
ATOM 2113 C CA . LEU A 1 293 ? -14.469 -12.551 3.398 1.00 95.38 293 LEU A CA 1
ATOM 2114 C C . LEU A 1 293 ? -15.355 -11.804 4.406 1.00 95.38 293 LEU A C 1
ATOM 2116 O O . LEU A 1 293 ? -16.557 -11.672 4.169 1.00 95.38 293 LEU A O 1
ATOM 2120 N N . PRO A 1 294 ? -14.777 -11.248 5.488 1.00 93.94 294 PRO A N 1
ATOM 2121 C CA . PRO A 1 294 ? -15.547 -10.482 6.457 1.00 93.94 294 PRO A CA 1
ATOM 2122 C C . PRO A 1 294 ? -16.092 -9.189 5.826 1.00 93.94 294 PRO A C 1
ATOM 2124 O O . PRO A 1 294 ? -15.481 -8.639 4.894 1.00 93.94 294 PRO A O 1
ATOM 2127 N N . PRO A 1 295 ? -17.210 -8.648 6.342 1.00 92.50 295 PRO A N 1
ATOM 2128 C CA . PRO A 1 295 ? -17.643 -7.308 5.978 1.00 92.50 295 PRO 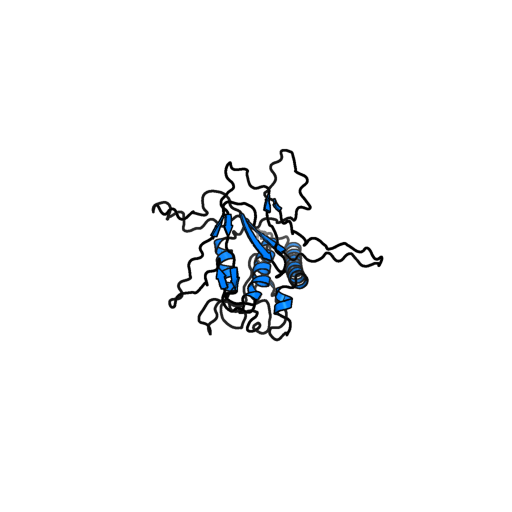A CA 1
ATOM 2129 C C . PRO A 1 295 ? -16.571 -6.281 6.374 1.00 92.50 295 PRO A C 1
ATOM 2131 O O . PRO A 1 295 ? -15.803 -6.481 7.313 1.00 92.50 295 PRO A O 1
ATOM 2134 N N . LEU A 1 296 ? -16.532 -5.156 5.656 1.00 93.56 296 LEU A N 1
ATOM 2135 C CA . LEU A 1 296 ? -15.596 -4.058 5.916 1.00 93.56 296 LEU A CA 1
ATOM 2136 C C . LEU A 1 296 ? -16.380 -2.770 6.203 1.00 93.56 296 LEU A C 1
ATOM 2138 O O . LEU A 1 296 ? -16.438 -1.903 5.330 1.00 93.56 296 LEU A O 1
ATOM 2142 N N . PRO A 1 297 ? -17.058 -2.654 7.359 1.00 91.81 297 PRO A N 1
ATOM 2143 C CA . PRO A 1 297 ? -17.877 -1.488 7.654 1.00 91.81 297 PRO A CA 1
ATOM 2144 C C . PRO A 1 297 ? -17.006 -0.262 7.990 1.00 91.81 297 PRO A C 1
ATOM 2146 O O . PRO A 1 297 ? -16.054 -0.374 8.774 1.00 91.81 297 PRO A O 1
ATOM 2149 N N . PRO A 1 298 ? -17.327 0.925 7.445 1.00 92.50 298 PRO A N 1
ATOM 2150 C CA . PRO A 1 298 ? -16.706 2.164 7.890 1.00 92.50 298 PRO A CA 1
ATOM 2151 C C . PRO A 1 298 ? -17.200 2.567 9.281 1.00 92.50 298 PRO A C 1
ATOM 2153 O O . PRO A 1 298 ? -18.331 2.266 9.665 1.00 92.50 298 PRO A O 1
ATOM 2156 N N . ARG A 1 299 ? -16.399 3.363 9.991 1.00 89.88 299 ARG A N 1
ATOM 2157 C CA . ARG A 1 299 ? -16.884 4.193 11.099 1.00 89.88 299 ARG A CA 1
ATOM 2158 C C . ARG A 1 299 ? -17.313 5.545 10.534 1.00 89.88 299 ARG A C 1
ATOM 2160 O O . ARG A 1 299 ? -16.537 6.198 9.844 1.00 89.88 299 ARG A O 1
ATOM 2167 N N . ARG A 1 300 ? -18.550 5.956 10.805 1.00 86.56 300 ARG A N 1
ATOM 2168 C CA . ARG A 1 300 ? -19.080 7.257 10.372 1.00 86.56 300 ARG A CA 1
ATOM 2169 C C . ARG A 1 300 ? -18.689 8.345 11.357 1.00 86.56 300 ARG A C 1
ATOM 2171 O O . ARG A 1 300 ? -18.791 8.137 12.563 1.00 86.56 300 ARG A O 1
ATOM 2178 N N . SER A 1 301 ? -18.296 9.503 10.845 1.00 76.94 301 SER A N 1
ATOM 2179 C CA . SER A 1 301 ? -18.101 10.709 11.646 1.00 76.94 301 SER A CA 1
ATOM 2180 C C . SER A 1 301 ? -18.588 11.953 10.899 1.00 76.94 301 SER A C 1
ATOM 2182 O O . SER A 1 301 ? -18.585 12.013 9.667 1.00 76.94 301 SER A O 1
ATOM 2184 N N . SER A 1 302 ? -19.056 12.941 11.660 1.00 63.59 302 SER A N 1
ATOM 2185 C CA . SER A 1 302 ? -19.674 14.180 11.168 1.00 63.59 302 SER A CA 1
ATOM 2186 C C . SER A 1 302 ? -18.676 15.331 10.954 1.00 63.59 302 SER A C 1
ATOM 2188 O O . SER A 1 302 ? -19.084 16.483 10.833 1.00 63.59 302 SER A O 1
ATOM 2190 N N . GLY A 1 303 ? -17.367 15.049 10.901 1.00 61.28 303 GLY A N 1
ATOM 2191 C CA . GLY A 1 303 ? -16.313 16.067 10.827 1.00 61.28 303 GLY A CA 1
ATOM 2192 C C . GLY A 1 303 ? -15.294 15.834 9.709 1.00 61.28 303 GLY A C 1
ATOM 2193 O O . GLY A 1 303 ? -14.923 14.701 9.405 1.00 61.28 303 GLY A O 1
ATOM 2194 N N . SER A 1 304 ? -14.773 16.922 9.138 1.00 57.38 304 SER A N 1
ATOM 2195 C CA . SER A 1 304 ? -13.754 16.901 8.073 1.00 57.38 304 SER A CA 1
ATOM 2196 C C . SER A 1 304 ? -12.309 16.732 8.569 1.00 57.38 304 SER A C 1
ATOM 2198 O O . SER A 1 304 ? -11.393 16.713 7.746 1.00 57.38 304 SER A O 1
ATOM 2200 N N . THR A 1 305 ? -12.101 16.649 9.888 1.00 58.66 305 THR A N 1
ATOM 2201 C CA . THR A 1 305 ? -10.775 16.609 10.531 1.00 58.66 305 THR A CA 1
ATOM 2202 C C . THR A 1 305 ? -10.523 15.251 11.176 1.00 58.66 305 THR A C 1
ATOM 2204 O O . THR A 1 305 ? -11.305 14.846 12.040 1.00 58.66 305 THR A O 1
ATOM 2207 N N . VAL A 1 306 ? -9.461 14.562 10.756 1.00 55.22 306 VAL A N 1
ATOM 2208 C CA . VAL A 1 306 ? -8.994 13.268 11.298 1.00 55.22 306 VAL A CA 1
ATOM 2209 C C . VAL A 1 306 ? -7.852 13.494 12.269 1.00 55.22 306 VAL A C 1
ATOM 2211 O O . VAL A 1 306 ? -6.971 14.311 11.919 1.00 55.22 306 VAL A O 1
#

pLDDT: mean 77.8, std 24.15, range [25.89, 98.5]

Mean predicted aligned error: 11.79 Å

Sequence (306 aa):
GGGGGGGGDGDGDGGRLPLDILSHHIYPLGAGDGRQMVARSLDPKKLDSAVGKLKAAARVINASSSGLVAPAVSESGGAYNSGQRGVTDGFVSSFWFNDLLGALARHGHAFGCRQAILGGHYALLDLRRRQPAPDFYSLLLWRRLMSPKSLRVVKLKRVLRAASGLAAAPLLNISSAEPDGAEEEESGGNHRAGITAPLLRAYAHCARSSPGHAAHAASGDDSPTLNAWGGVAVLLLNLAPSITHGVGLAGLARTDAPPPRLDFLLTPTRAGLRAPRVALNGVELRAAADGTLPPLPPRRSSGSTV

Foldseek 3Di:
DDDDDDDDPPPPPPAQDPAQEDEDADQLQEAQPDPCSLVLLLPLVSLVVRLVVLLVQLVVVCVVRVNRYAYAYQEYLNYPPLHYALDLLFQSVQSSLLSVVQSCLVNRHPYHQYPDCDGGSNHQQDPVVRWGFNNVVSVVCCVQWADSAWDDEDEDDDDPPDDDDDLDDWYWYWDFPDPPDPDDDDDDDPDDPPPDRDQKDKIKHWTDQDPPVVPCVPPPDVQPHPHDDTDMDMDIRGSDPPGDTKTATPSDPDDVFDDKDWAFDKDALDPDRSRSWIATVNHTWTQDPVRHGDDRGTDIDRDRMD

InterPro domains:
  IPR005199 Glycoside hydrolase, family 79 [PF03662] (19-102)
  IPR017853 Glycoside hydrolase superfamily [SSF51445] (18-146)

Secondary structure (DSSP, 8-state):
-----------------S-SEEEEE--TTEETT-TTHHHHHH-HHHHHHHHHHHHHHHHHHHHHTTT-SEEEEEEE-SEETT--TTTTTSTTHHHHHHHHHHHHHHTT-S-EEES-SSSSTT-SEETTTTEE-HHHHHHHHHHHHEEEEEE-B-PPSS-----S-------EEEE----TT--------------PPPSEEEEEEEEPPPGGGTTTTTS---S--S-SS--EEEEEEE--TT---EEEE-S----SSPPPEEE--EEESSSSTT-SSEEETTEEP---TT-PPPP-PPEEES-SB-

Radius of gyration: 23.59 Å; Cα contacts (8 Å, |Δi|>4): 498; chains: 1; bounding box: 63×57×96 Å